Protein AF-A0A211YPD4-F1 (afdb_monomer_lite)

Organism: NCBI:txid1273541

Sequence (220 aa):
MPRYTKPGTENLEVMHNRVSGTGSVIPHCVAGIDDGYFERDWSRTLMALAIHCWHGGRLCPCRLLLDTVTVDGLDATDVAERLVRRALSEKLEIEALLTDTVVFAGFNILDPIELHRRLGLPVIVVYWYPPRRKAVEKALQLHFSDWKKRLGVIEEVWNRLKHVRCRRGSLLVAVYGADYAYAWSLVCSLQLFTRHPEPLFTAHRTASMLSRVLGPFKDN

Structure (mmCIF, N/CA/C/O backbone):
data_AF-A0A211YPD4-F1
#
_entry.id   AF-A0A211YPD4-F1
#
loop_
_atom_site.group_PDB
_atom_site.id
_atom_site.type_symbol
_atom_site.label_atom_id
_atom_site.label_alt_id
_atom_site.label_comp_id
_atom_site.label_asym_id
_atom_site.label_entity_id
_atom_site.label_seq_id
_atom_site.pdbx_PDB_ins_code
_atom_site.Cartn_x
_atom_site.Cartn_y
_atom_site.Cartn_z
_atom_site.occupancy
_atom_site.B_iso_or_equiv
_atom_site.auth_seq_id
_atom_site.auth_comp_id
_atom_site.auth_asym_id
_atom_site.auth_atom_id
_atom_site.pdbx_PDB_model_num
ATOM 1 N N . MET A 1 1 ? 35.285 -11.104 5.797 1.00 35.53 1 MET A N 1
ATOM 2 C CA . MET A 1 1 ? 34.136 -10.358 5.234 1.00 35.53 1 MET A CA 1
ATOM 3 C C . MET A 1 1 ? 34.059 -10.646 3.739 1.00 35.53 1 MET A C 1
ATOM 5 O O . MET A 1 1 ? 35.044 -10.363 3.065 1.00 35.53 1 MET A O 1
ATOM 9 N N . PRO A 1 2 ? 32.975 -11.227 3.200 1.00 30.92 2 PRO A N 1
ATOM 10 C CA . PRO A 1 2 ? 32.863 -11.435 1.759 1.00 30.92 2 PRO A CA 1
ATOM 11 C C . PRO A 1 2 ? 32.593 -10.093 1.068 1.00 30.92 2 PRO A C 1
ATOM 13 O O . PRO A 1 2 ? 31.690 -9.356 1.471 1.00 30.92 2 PRO A O 1
ATOM 16 N N . ARG A 1 3 ? 33.392 -9.763 0.047 1.00 29.64 3 ARG A N 1
ATOM 17 C CA . ARG A 1 3 ? 33.185 -8.589 -0.812 1.00 29.64 3 ARG A CA 1
ATOM 18 C C . ARG A 1 3 ? 31.903 -8.794 -1.617 1.00 29.64 3 ARG A C 1
ATOM 20 O O . ARG A 1 3 ? 31.776 -9.784 -2.327 1.00 29.64 3 ARG A O 1
ATOM 27 N N . TYR A 1 4 ? 30.972 -7.851 -1.511 1.00 34.38 4 TYR A N 1
ATOM 28 C CA . TYR A 1 4 ? 29.822 -7.763 -2.406 1.00 34.38 4 TYR A CA 1
ATOM 29 C C . TYR A 1 4 ? 30.331 -7.464 -3.821 1.00 34.38 4 TYR A C 1
ATOM 31 O O . TYR A 1 4 ? 30.853 -6.379 -4.080 1.00 34.38 4 TYR A O 1
ATOM 39 N N . THR A 1 5 ? 30.215 -8.430 -4.726 1.00 36.22 5 THR A N 1
ATOM 40 C CA . THR A 1 5 ? 30.375 -8.210 -6.163 1.00 36.22 5 THR A CA 1
ATOM 41 C C . THR A 1 5 ? 29.121 -7.503 -6.673 1.00 36.22 5 THR A C 1
ATOM 43 O O . THR A 1 5 ? 27.999 -7.921 -6.387 1.00 36.22 5 THR A O 1
ATOM 46 N N . LYS A 1 6 ? 29.297 -6.379 -7.381 1.00 33.66 6 LYS A N 1
ATOM 47 C CA . LYS A 1 6 ? 28.190 -5.701 -8.069 1.00 33.66 6 LYS A CA 1
ATOM 48 C C . LYS A 1 6 ? 27.501 -6.729 -8.982 1.00 33.66 6 LYS A C 1
ATOM 50 O O . LYS A 1 6 ? 28.208 -7.345 -9.778 1.00 33.66 6 LYS A O 1
ATOM 55 N N . PRO A 1 7 ? 26.171 -6.907 -8.919 1.00 37.28 7 PRO A N 1
ATOM 56 C CA . PRO A 1 7 ? 25.451 -7.530 -10.019 1.00 37.28 7 PRO A CA 1
ATOM 57 C C . PRO A 1 7 ? 25.756 -6.718 -11.280 1.00 37.28 7 PRO A C 1
ATOM 59 O O . PRO A 1 7 ? 25.676 -5.486 -11.241 1.00 37.28 7 PRO A O 1
ATOM 62 N N . GLY A 1 8 ? 26.181 -7.393 -12.349 1.00 33.66 8 GLY A N 1
ATOM 63 C CA . GLY A 1 8 ? 26.435 -6.759 -13.637 1.00 33.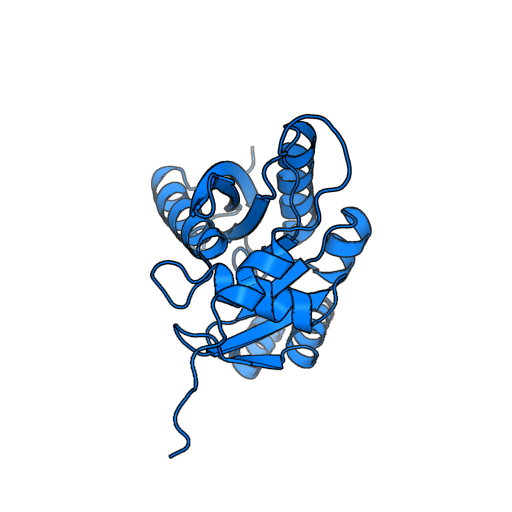66 8 GLY A CA 1
ATOM 64 C C . GLY A 1 8 ? 25.209 -5.965 -14.078 1.00 33.66 8 GLY A C 1
ATOM 65 O O . GLY A 1 8 ? 24.075 -6.420 -13.920 1.00 33.66 8 GLY A O 1
ATOM 66 N N . THR A 1 9 ? 25.4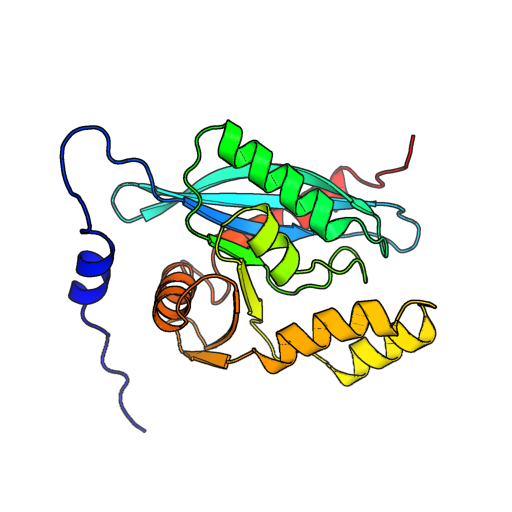39 -4.767 -14.609 1.00 39.22 9 THR A N 1
ATOM 67 C CA . THR A 1 9 ? 24.412 -3.913 -15.227 1.00 39.22 9 THR A CA 1
ATOM 68 C C . THR A 1 9 ? 23.629 -4.641 -16.324 1.00 39.22 9 THR A C 1
ATOM 70 O O . THR A 1 9 ? 22.473 -4.311 -16.565 1.00 39.22 9 THR A O 1
ATOM 73 N N . GLU A 1 10 ? 24.212 -5.698 -16.890 1.00 36.47 10 GLU A N 1
ATOM 74 C CA . GLU A 1 10 ? 23.609 -6.589 -17.883 1.00 36.47 10 GLU A CA 1
ATOM 75 C C . GLU A 1 10 ? 22.303 -7.252 -17.400 1.00 36.47 10 GLU A C 1
ATOM 77 O O . GLU A 1 10 ? 21.365 -7.388 -18.177 1.00 36.47 10 GLU A O 1
ATOM 82 N N . ASN A 1 11 ? 22.156 -7.586 -16.109 1.00 35.97 11 ASN A N 1
ATOM 83 C CA . ASN A 1 11 ? 20.931 -8.245 -15.620 1.00 35.97 11 ASN A CA 1
ATOM 84 C C . ASN A 1 11 ? 19.725 -7.298 -15.491 1.00 35.97 11 ASN A C 1
ATOM 86 O O . ASN A 1 11 ? 18.584 -7.759 -15.497 1.00 35.97 11 ASN A O 1
ATOM 90 N N . LEU A 1 12 ? 19.958 -5.985 -15.379 1.00 37.75 12 LEU A N 1
ATOM 91 C CA . LEU A 1 12 ? 18.880 -4.992 -15.385 1.00 37.75 12 LEU A CA 1
ATOM 92 C C . LEU A 1 12 ? 18.402 -4.728 -16.815 1.00 37.75 12 LEU A C 1
ATOM 94 O O . LEU A 1 12 ? 17.196 -4.682 -17.036 1.00 37.75 12 LEU A O 1
ATOM 98 N N . GLU A 1 13 ? 19.307 -4.638 -17.791 1.00 33.69 13 GLU A N 1
ATOM 99 C CA . GLU A 1 13 ? 18.942 -4.492 -19.210 1.00 33.69 13 GLU A CA 1
ATOM 100 C C . GLU A 1 13 ? 18.160 -5.702 -19.739 1.00 33.69 13 GLU A C 1
ATOM 102 O O . GLU A 1 13 ? 17.192 -5.537 -20.478 1.00 33.69 13 GLU A O 1
ATOM 107 N N . VAL A 1 14 ? 18.503 -6.918 -19.301 1.00 38.84 14 VAL A N 1
ATOM 108 C CA . VAL A 1 14 ? 17.807 -8.144 -19.729 1.00 38.84 14 VAL A CA 1
ATOM 109 C C . VAL A 1 14 ? 16.379 -8.239 -19.168 1.00 38.84 14 VAL A C 1
ATOM 111 O O . VAL A 1 14 ? 15.505 -8.785 -19.840 1.00 38.84 14 VAL A O 1
ATOM 114 N N . MET A 1 15 ? 16.084 -7.661 -17.994 1.00 41.25 15 MET A N 1
ATOM 115 C CA . MET A 1 15 ? 14.697 -7.576 -17.500 1.00 41.25 15 MET A CA 1
ATOM 116 C C . MET A 1 15 ? 13.854 -6.534 -18.253 1.00 41.25 15 MET A C 1
ATOM 118 O O . MET A 1 15 ? 12.646 -6.717 -18.366 1.00 41.25 15 MET A O 1
ATOM 122 N N . HIS A 1 16 ? 14.479 -5.491 -18.811 1.00 41.97 16 HIS A N 1
ATOM 123 C CA . HIS A 1 16 ? 13.801 -4.439 -19.583 1.00 41.97 16 HIS A CA 1
ATOM 124 C C . HIS A 1 16 ? 13.618 -4.787 -21.076 1.00 41.97 16 HIS A C 1
ATOM 126 O O . HIS A 1 16 ? 12.893 -4.090 -21.778 1.00 41.97 16 HIS A O 1
ATOM 132 N N . ASN A 1 17 ? 14.230 -5.875 -21.563 1.00 33.22 17 ASN A N 1
ATOM 133 C CA . ASN A 1 17 ? 14.225 -6.275 -22.977 1.00 33.22 17 ASN A CA 1
ATOM 134 C C . ASN A 1 17 ? 13.287 -7.455 -23.297 1.00 33.22 17 ASN A C 1
ATOM 136 O O . ASN A 1 17 ? 13.615 -8.321 -24.109 1.00 33.22 17 ASN A O 1
ATOM 140 N N . ARG A 1 18 ? 12.076 -7.488 -22.729 1.00 38.59 18 ARG A N 1
ATOM 141 C CA . ARG A 1 18 ? 10.971 -8.251 -23.341 1.00 38.59 18 ARG A CA 1
ATOM 142 C C . ARG A 1 18 ? 10.148 -7.323 -24.226 1.00 38.59 18 ARG A C 1
ATOM 144 O O . ARG A 1 18 ? 9.077 -6.880 -23.838 1.00 38.59 18 ARG A O 1
ATOM 151 N N . VAL A 1 19 ? 10.658 -7.038 -25.423 1.00 41.66 19 VAL A N 1
ATOM 152 C CA . VAL A 1 19 ? 9.903 -6.342 -26.473 1.00 41.66 19 VAL A CA 1
ATOM 153 C C . VAL A 1 19 ? 9.702 -7.303 -27.636 1.00 41.66 19 VAL A C 1
ATOM 155 O O . VAL A 1 19 ? 10.634 -7.606 -28.377 1.00 41.66 19 VAL A O 1
ATOM 158 N N . SER A 1 20 ? 8.471 -7.777 -27.805 1.00 36.31 20 SER A N 1
ATOM 159 C CA . SER A 1 20 ? 8.002 -8.359 -29.060 1.00 36.31 20 SER A CA 1
ATOM 160 C C . SER A 1 20 ? 7.066 -7.367 -29.746 1.00 36.31 20 SER A C 1
ATOM 162 O O . SER A 1 20 ? 5.999 -7.086 -29.215 1.00 36.31 20 SER A O 1
ATOM 164 N N . GLY A 1 21 ? 7.465 -6.897 -30.932 1.00 32.62 21 GLY A N 1
ATOM 165 C CA . GLY A 1 21 ? 6.562 -6.482 -32.012 1.00 32.62 21 GLY A CA 1
ATOM 166 C C . GLY A 1 21 ? 5.808 -5.154 -31.863 1.00 32.62 21 GLY A C 1
ATOM 167 O O . GLY A 1 21 ? 4.801 -5.079 -31.181 1.00 32.62 21 GLY A O 1
ATOM 168 N N . THR A 1 22 ? 6.247 -4.158 -32.641 1.00 38.62 22 THR A N 1
ATOM 169 C CA . THR A 1 22 ? 5.448 -3.055 -33.223 1.00 38.62 22 THR A CA 1
ATOM 170 C C . THR A 1 22 ? 4.537 -2.222 -32.302 1.00 38.62 22 THR A C 1
ATOM 172 O O . THR A 1 22 ? 3.413 -2.612 -32.010 1.00 38.62 22 THR A O 1
ATOM 175 N N . GLY A 1 23 ? 4.951 -0.973 -32.046 1.00 33.66 23 GLY A N 1
ATOM 176 C CA . GLY A 1 23 ? 4.054 0.143 -31.710 1.00 33.66 23 GLY A CA 1
ATOM 177 C C . GLY A 1 23 ? 4.043 0.545 -30.233 1.00 33.66 23 GLY A C 1
ATOM 178 O O . GLY A 1 23 ? 3.513 -0.179 -29.411 1.00 33.66 23 GLY A O 1
ATOM 179 N N . SER A 1 24 ? 4.570 1.745 -29.942 1.00 31.80 24 SER A N 1
ATOM 180 C CA . SER A 1 24 ? 4.561 2.440 -28.639 1.00 31.80 24 SER A CA 1
ATOM 181 C C . SER A 1 24 ? 5.159 1.650 -27.465 1.00 31.80 24 SER A C 1
ATOM 183 O O . SER A 1 24 ? 4.566 0.700 -26.974 1.00 31.80 24 SER A O 1
ATOM 185 N N . VAL A 1 25 ? 6.310 2.087 -26.939 1.00 42.81 25 VAL A N 1
ATOM 186 C CA . VAL A 1 25 ? 6.804 1.592 -25.642 1.00 42.81 25 VAL A CA 1
ATOM 187 C C . VAL A 1 25 ? 5.822 2.079 -24.579 1.00 42.81 25 VAL A C 1
ATOM 189 O O . VAL A 1 25 ? 5.860 3.248 -24.192 1.00 42.81 25 VAL A O 1
ATOM 192 N N . ILE A 1 26 ? 4.885 1.224 -24.172 1.00 42.19 26 ILE A N 1
ATOM 193 C CA . ILE A 1 26 ? 3.979 1.539 -23.072 1.00 42.19 26 ILE A CA 1
ATOM 194 C C . ILE A 1 26 ? 4.844 1.597 -21.809 1.00 42.19 26 ILE A C 1
ATOM 196 O O . ILE A 1 26 ? 5.623 0.675 -21.558 1.00 42.19 26 ILE A O 1
ATOM 200 N N . PRO A 1 27 ? 4.818 2.703 -21.052 1.00 53.56 27 PRO A N 1
ATOM 201 C CA . PRO A 1 27 ? 5.625 2.793 -19.854 1.00 53.56 27 PRO A CA 1
ATOM 202 C C . PRO A 1 27 ? 5.134 1.769 -18.827 1.00 53.56 27 PRO A C 1
ATOM 204 O O . PRO A 1 27 ? 4.012 1.865 -18.336 1.00 53.56 27 PRO A O 1
ATOM 207 N N . HIS A 1 28 ? 6.000 0.818 -18.475 1.00 82.38 28 HIS A N 1
ATOM 208 C CA . HIS A 1 28 ? 5.809 -0.040 -17.312 1.00 82.38 28 HIS A CA 1
ATOM 209 C C . HIS A 1 28 ? 5.817 0.846 -16.063 1.00 82.38 28 HIS A C 1
ATOM 211 O O . HIS A 1 28 ? 6.785 1.576 -15.810 1.00 82.38 28 HIS A O 1
ATOM 217 N N . CYS A 1 29 ? 4.722 0.833 -15.315 1.00 96.12 29 CYS A N 1
ATOM 218 C CA . CYS A 1 29 ? 4.568 1.625 -14.109 1.00 96.12 29 CYS A CA 1
ATOM 219 C C . CYS A 1 29 ? 4.501 0.724 -12.882 1.00 96.12 29 CYS A C 1
ATOM 221 O O . CYS A 1 29 ? 4.046 -0.412 -12.933 1.00 96.12 29 CYS A O 1
ATOM 223 N N . VAL A 1 30 ? 4.899 1.266 -11.744 1.00 98.06 30 VAL A N 1
ATOM 224 C CA . VAL A 1 30 ? 4.771 0.634 -10.438 1.00 98.06 30 VAL A CA 1
ATOM 225 C C . VAL A 1 30 ? 4.063 1.597 -9.500 1.00 98.06 30 VAL A C 1
ATOM 227 O O . VAL A 1 30 ? 4.289 2.811 -9.543 1.00 98.06 30 VAL A O 1
ATOM 230 N N . ALA A 1 31 ? 3.192 1.064 -8.653 1.00 98.56 31 ALA A N 1
ATOM 231 C CA . ALA A 1 31 ? 2.426 1.862 -7.714 1.00 98.56 31 ALA A CA 1
ATOM 232 C C . ALA A 1 31 ? 2.873 1.587 -6.277 1.00 98.56 31 ALA A C 1
ATOM 234 O O . ALA A 1 31 ? 3.142 0.447 -5.917 1.00 98.56 31 ALA A O 1
ATOM 235 N N . GLY A 1 32 ? 2.944 2.628 -5.454 1.00 98.69 32 GLY A N 1
ATOM 236 C CA . GLY A 1 32 ? 3.054 2.530 -4.003 1.00 98.69 32 GLY A CA 1
ATOM 237 C C . GLY A 1 32 ? 1.810 3.124 -3.363 1.00 98.69 32 GLY A C 1
ATOM 238 O O . GLY A 1 32 ? 1.324 4.153 -3.837 1.00 98.69 32 GLY A O 1
ATOM 239 N N . ILE A 1 33 ? 1.296 2.486 -2.317 1.00 98.81 33 ILE A N 1
ATOM 240 C CA . ILE A 1 33 ? 0.144 2.974 -1.561 1.00 98.81 33 ILE A CA 1
ATOM 241 C C . ILE A 1 33 ? 0.467 3.081 -0.075 1.00 98.81 33 ILE A C 1
ATOM 243 O O . ILE A 1 33 ? 1.100 2.186 0.486 1.00 98.81 33 ILE A O 1
ATOM 247 N N . ASP A 1 34 ? 0.041 4.185 0.530 1.00 98.38 34 ASP A N 1
ATOM 248 C CA . ASP A 1 34 ? 0.209 4.466 1.956 1.00 98.38 34 ASP A CA 1
ATOM 249 C C . ASP A 1 34 ? -0.886 5.432 2.445 1.00 98.38 34 ASP A C 1
ATOM 251 O O . ASP A 1 34 ? -1.529 6.107 1.629 1.00 98.38 34 ASP A O 1
ATOM 255 N N . ASP A 1 35 ? -1.109 5.509 3.753 1.00 98.00 35 ASP A N 1
ATOM 256 C CA . ASP A 1 35 ? -2.013 6.473 4.377 1.00 98.00 35 ASP A CA 1
ATOM 257 C C . ASP A 1 35 ? -1.301 7.666 5.025 1.00 98.00 35 ASP A C 1
ATOM 259 O O . ASP A 1 35 ? -0.079 7.752 5.165 1.00 98.00 35 ASP A O 1
ATOM 263 N N . GLY A 1 36 ? -2.104 8.680 5.325 1.00 96.75 36 GLY A N 1
ATOM 264 C CA . GLY A 1 36 ? -1.670 9.950 5.864 1.00 96.75 36 GLY A CA 1
ATOM 265 C C . GLY A 1 36 ? -1.864 10.039 7.366 1.00 96.75 36 GLY A C 1
ATOM 266 O O . GLY A 1 36 ? -2.650 9.324 7.982 1.00 96.75 36 GLY A O 1
ATOM 267 N N . TYR A 1 37 ? -1.199 11.028 7.950 1.00 96.12 37 TYR A N 1
ATOM 268 C CA . TYR A 1 37 ? -1.369 11.413 9.343 1.00 96.12 37 TYR A CA 1
ATOM 269 C C . TYR A 1 37 ? -2.836 11.682 9.706 1.00 96.12 37 TYR A C 1
ATOM 271 O O . TYR A 1 37 ? -3.549 12.318 8.930 1.00 96.12 37 TYR A O 1
ATOM 279 N N . PHE A 1 38 ? -3.230 11.287 10.913 1.00 95.19 38 PHE A N 1
ATOM 280 C CA . PHE A 1 38 ? -4.518 11.600 11.521 1.00 95.19 38 PHE A CA 1
ATOM 281 C C . PHE A 1 38 ? -4.374 11.826 13.030 1.00 95.19 38 PHE A C 1
ATOM 283 O O . PHE A 1 38 ? -3.391 11.397 13.645 1.00 95.19 38 PHE A O 1
ATOM 290 N N . GLU A 1 39 ? -5.361 12.497 13.622 1.00 92.62 39 GLU A N 1
ATOM 291 C CA . GLU A 1 39 ? -5.496 12.657 15.073 1.00 92.62 39 GLU A CA 1
ATOM 292 C C . GLU A 1 39 ? -6.595 11.744 15.627 1.00 92.62 39 GLU A C 1
ATOM 294 O O . GLU A 1 39 ? -7.382 11.163 14.884 1.00 92.62 39 GLU A O 1
ATOM 299 N N . ARG A 1 40 ? -6.632 11.577 16.954 1.00 85.19 40 ARG A N 1
ATOM 300 C CA . ARG A 1 40 ? -7.478 10.577 17.630 1.00 85.19 40 ARG A CA 1
ATOM 301 C C . ARG A 1 40 ? -8.981 10.759 17.376 1.00 85.19 40 ARG A C 1
ATOM 303 O O . ARG A 1 40 ? -9.729 9.798 17.499 1.00 85.19 40 ARG A O 1
ATOM 310 N N . ASP A 1 41 ? -9.421 11.977 17.094 1.00 88.56 41 ASP A N 1
ATOM 311 C CA . ASP A 1 41 ? -10.818 12.347 16.858 1.00 88.56 41 ASP A CA 1
ATOM 312 C C . ASP A 1 41 ? -11.201 12.379 15.368 1.00 88.56 41 ASP A C 1
ATOM 314 O O . ASP A 1 41 ? -12.348 12.680 15.035 1.00 88.56 41 ASP A O 1
ATOM 318 N N . TRP A 1 42 ? -10.273 12.061 14.460 1.00 92.88 42 TRP A N 1
ATOM 319 C CA . TRP A 1 42 ? -10.560 12.010 13.029 1.00 92.88 42 TRP A CA 1
ATOM 320 C C . TRP A 1 42 ? -11.264 10.701 12.683 1.00 92.88 42 TRP A C 1
ATOM 322 O O . TRP A 1 42 ? -10.780 9.627 13.032 1.00 92.88 42 TRP A O 1
ATOM 332 N N . SER A 1 43 ? -12.376 10.773 11.942 1.00 94.50 43 SER A N 1
ATOM 333 C CA . SER A 1 43 ? -13.038 9.563 11.436 1.00 94.50 43 SER A CA 1
ATOM 334 C C . SER A 1 43 ? -12.362 9.014 10.180 1.00 94.50 43 SER A C 1
ATOM 336 O O . SER A 1 43 ? -12.464 7.820 9.894 1.00 94.50 43 SER A O 1
ATOM 338 N N . ARG A 1 44 ? -11.639 9.856 9.428 1.00 96.19 44 ARG A N 1
ATOM 339 C CA . ARG A 1 44 ? -10.952 9.472 8.188 1.00 96.19 44 ARG A CA 1
ATOM 340 C C . ARG A 1 44 ? -9.608 10.176 8.021 1.00 96.19 44 ARG A C 1
ATOM 342 O O . ARG A 1 44 ? -9.388 11.270 8.539 1.00 96.19 44 ARG A O 1
ATOM 349 N N . THR A 1 45 ? -8.739 9.565 7.223 1.00 97.25 45 THR A N 1
ATOM 350 C CA . THR A 1 45 ? -7.483 10.151 6.728 1.00 97.25 45 THR A CA 1
ATOM 351 C C . THR A 1 45 ? -7.362 9.972 5.215 1.00 97.25 45 THR A C 1
ATOM 353 O O . THR A 1 45 ? -8.209 9.330 4.592 1.00 97.25 45 THR A O 1
ATOM 356 N N . LEU A 1 46 ? -6.319 10.540 4.609 1.00 97.62 46 LEU A N 1
ATOM 357 C CA . LEU A 1 46 ? -6.010 10.307 3.199 1.00 97.62 46 LEU A CA 1
ATOM 358 C C . LEU A 1 46 ? -5.283 8.982 3.010 1.00 97.62 46 LEU A C 1
ATOM 360 O O . LEU A 1 46 ? -4.345 8.683 3.736 1.00 97.62 46 LEU A O 1
ATOM 364 N N . MET A 1 47 ? -5.653 8.260 1.962 1.00 98.44 47 MET A N 1
ATOM 365 C CA . MET A 1 47 ? -4.856 7.205 1.352 1.00 98.44 47 MET A CA 1
ATOM 366 C C . MET A 1 47 ? -4.347 7.712 0.003 1.00 98.44 47 MET A C 1
ATOM 368 O O . MET A 1 47 ? -5.118 8.264 -0.788 1.00 98.44 47 MET A O 1
ATOM 372 N N . ALA A 1 48 ? -3.054 7.543 -0.263 1.00 98.75 48 ALA A N 1
ATOM 373 C CA . ALA A 1 48 ? -2.416 7.988 -1.493 1.00 98.75 48 ALA A CA 1
ATOM 374 C C . ALA A 1 48 ? -1.851 6.815 -2.285 1.00 98.75 48 ALA A C 1
ATOM 376 O O . ALA A 1 48 ? -1.050 6.044 -1.769 1.00 98.75 48 ALA A O 1
ATOM 377 N N . LEU A 1 49 ? -2.205 6.743 -3.567 1.00 98.81 49 LEU A N 1
ATOM 378 C CA . LEU A 1 49 ? -1.580 5.872 -4.555 1.00 98.81 49 LEU A CA 1
ATOM 379 C C . LEU A 1 49 ? -0.623 6.707 -5.413 1.00 98.81 49 LEU A C 1
ATOM 381 O O . LEU A 1 49 ? -1.060 7.512 -6.240 1.00 98.81 49 LEU A O 1
ATOM 385 N N . ALA A 1 50 ? 0.679 6.517 -5.226 1.00 98.75 50 ALA A N 1
ATOM 386 C CA . ALA A 1 50 ? 1.719 7.155 -6.021 1.00 98.75 50 ALA A CA 1
ATOM 387 C C . ALA A 1 50 ? 2.236 6.192 -7.093 1.00 98.75 50 ALA A C 1
ATOM 389 O O . ALA A 1 50 ? 2.760 5.121 -6.793 1.00 98.75 50 ALA A O 1
ATOM 390 N N . ILE A 1 51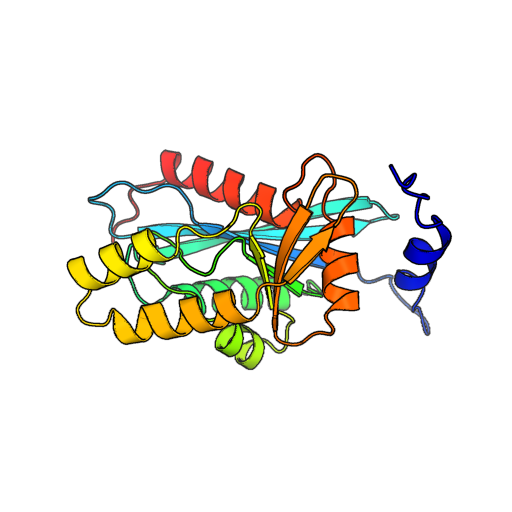 ? 2.130 6.593 -8.355 1.00 98.56 51 ILE A N 1
ATOM 391 C CA . ILE A 1 51 ? 2.492 5.783 -9.516 1.00 98.56 51 ILE A CA 1
ATOM 392 C C . ILE A 1 51 ? 3.721 6.388 -10.165 1.00 98.56 51 ILE A C 1
ATOM 394 O O . ILE A 1 51 ? 3.741 7.569 -10.522 1.00 98.56 51 ILE A O 1
ATOM 398 N N . HIS A 1 52 ? 4.738 5.555 -10.331 1.00 98.06 52 HIS A N 1
ATOM 399 C CA . HIS A 1 52 ? 5.962 5.905 -11.026 1.00 98.06 52 HIS A CA 1
ATOM 400 C C . HIS A 1 52 ? 6.101 5.060 -12.276 1.00 98.06 52 HIS A C 1
ATOM 402 O O . HIS A 1 52 ? 5.793 3.875 -12.254 1.00 98.06 52 HIS A O 1
ATOM 408 N N . CYS A 1 53 ? 6.595 5.660 -13.348 1.00 96.06 53 CYS A N 1
ATOM 409 C CA . CYS A 1 53 ? 6.726 5.003 -14.636 1.00 96.06 53 CYS A CA 1
ATOM 410 C C . CYS A 1 53 ? 8.158 5.116 -15.146 1.00 96.06 53 CYS A C 1
ATOM 412 O O . CYS A 1 53 ? 8.836 6.125 -14.919 1.00 96.06 53 CYS A O 1
ATOM 414 N N . TRP A 1 54 ? 8.617 4.079 -15.838 1.00 92.75 54 TRP A N 1
ATOM 415 C CA . TRP A 1 54 ? 9.926 4.087 -16.473 1.00 92.75 54 TRP A CA 1
ATOM 416 C C . TRP A 1 54 ? 9.899 4.928 -17.754 1.00 92.75 54 TRP A C 1
ATOM 418 O O . TRP A 1 54 ? 9.132 4.667 -18.677 1.00 92.75 54 TRP A O 1
ATOM 428 N N . HIS A 1 55 ? 10.770 5.933 -17.826 1.00 89.62 55 HIS A N 1
ATOM 429 C CA . HIS A 1 55 ? 10.996 6.761 -19.006 1.00 89.62 55 HIS A CA 1
ATOM 430 C C . HIS A 1 55 ? 12.498 6.840 -19.293 1.00 89.62 55 HIS A C 1
ATOM 432 O O . HIS A 1 55 ? 13.264 7.393 -18.502 1.00 89.62 55 HIS A O 1
ATOM 438 N N . GLY A 1 56 ? 12.943 6.244 -20.404 1.00 85.88 56 GLY A N 1
ATOM 439 C CA . GLY A 1 56 ? 14.365 6.221 -20.777 1.00 85.88 56 GLY A CA 1
ATOM 440 C C . GLY A 1 56 ? 15.270 5.601 -19.702 1.00 85.88 56 GLY A C 1
ATOM 441 O O . GLY A 1 56 ? 16.329 6.146 -19.399 1.00 85.88 56 GLY A O 1
ATOM 442 N N . GLY A 1 57 ? 14.817 4.518 -19.056 1.00 84.94 57 GLY A N 1
ATOM 443 C CA . GLY A 1 57 ? 15.550 3.838 -17.978 1.00 84.94 57 GLY A CA 1
ATOM 444 C C . GLY A 1 57 ? 15.566 4.582 -16.637 1.00 84.94 57 GLY A C 1
ATOM 445 O O . GLY A 1 57 ? 16.260 4.168 -15.711 1.00 84.94 57 GLY A O 1
ATOM 446 N N . ARG A 1 58 ? 14.813 5.680 -16.507 1.00 90.31 58 ARG A N 1
ATOM 447 C CA . ARG A 1 58 ? 14.636 6.411 -15.248 1.00 90.31 58 ARG A CA 1
ATOM 448 C C . ARG A 1 58 ? 13.225 6.215 -14.731 1.00 90.31 58 ARG A C 1
ATOM 450 O O . ARG A 1 58 ? 12.270 6.334 -15.489 1.00 90.31 58 ARG A O 1
ATOM 457 N N . LEU A 1 59 ? 13.101 5.952 -13.439 1.00 94.44 59 LEU A N 1
ATOM 458 C CA . LEU A 1 59 ? 11.812 5.883 -12.773 1.00 94.44 59 LEU A CA 1
ATOM 459 C C . LEU A 1 59 ? 11.379 7.302 -12.377 1.00 94.44 59 LEU A C 1
ATOM 461 O O . LEU A 1 59 ? 12.052 7.951 -11.576 1.00 94.44 59 LEU A O 1
ATOM 465 N N . CYS A 1 60 ? 10.272 7.778 -12.942 1.00 95.25 60 CYS A N 1
ATOM 466 C CA . CYS A 1 60 ? 9.760 9.132 -12.730 1.00 95.25 60 CYS A CA 1
ATOM 467 C C . CYS A 1 60 ? 8.358 9.091 -12.105 1.00 95.25 60 CYS A C 1
ATOM 469 O O . CYS A 1 60 ? 7.564 8.229 -12.493 1.00 95.25 60 CYS A O 1
ATOM 471 N N . PRO A 1 61 ? 8.004 10.022 -11.198 1.00 95.88 61 PRO A N 1
ATOM 472 C CA . PRO A 1 61 ? 6.621 10.184 -10.761 1.00 95.88 61 PRO A CA 1
ATOM 473 C C . PRO A 1 61 ? 5.732 10.478 -11.973 1.00 95.88 61 PRO A C 1
ATOM 475 O O . PRO A 1 61 ? 6.031 11.372 -12.763 1.00 95.88 61 PRO A O 1
ATOM 478 N N . CYS A 1 62 ? 4.653 9.720 -12.132 1.00 94.62 62 CYS A N 1
ATOM 479 C CA . CYS A 1 62 ? 3.725 9.860 -13.252 1.00 94.62 62 CYS A CA 1
ATOM 480 C C . CYS A 1 62 ? 2.355 10.332 -12.778 1.00 94.62 62 CYS A C 1
ATOM 482 O O . CYS A 1 62 ? 1.771 11.253 -13.356 1.00 94.62 62 CYS A O 1
ATOM 484 N N . ARG A 1 63 ? 1.842 9.721 -11.706 1.00 97.25 63 ARG A N 1
ATOM 485 C CA . ARG A 1 63 ? 0.502 10.019 -11.218 1.00 97.25 63 ARG A CA 1
ATOM 486 C C . ARG A 1 63 ? 0.385 9.874 -9.713 1.00 97.25 63 ARG A C 1
ATOM 488 O O . ARG A 1 63 ? 1.070 9.064 -9.100 1.00 97.25 63 ARG A O 1
ATOM 495 N N . LEU A 1 64 ? -0.510 10.662 -9.137 1.00 98.31 64 LEU A N 1
ATOM 496 C CA . LEU A 1 64 ? -0.896 10.592 -7.739 1.00 98.31 64 LEU A CA 1
ATOM 497 C C . LEU A 1 64 ? -2.419 10.597 -7.676 1.00 98.31 64 LEU A C 1
ATOM 499 O O . LEU A 1 64 ? -3.053 11.517 -8.195 1.00 98.31 64 LEU A O 1
ATOM 503 N N . LEU A 1 65 ? -2.991 9.579 -7.045 1.00 98.50 65 LEU A N 1
ATOM 504 C CA . LEU A 1 65 ? -4.420 9.489 -6.776 1.00 98.50 65 LEU A CA 1
ATOM 505 C C . LEU A 1 65 ? -4.635 9.454 -5.265 1.00 98.50 65 LEU A C 1
ATOM 507 O O . LEU A 1 65 ? -3.863 8.828 -4.543 1.00 98.50 65 LEU A O 1
ATOM 511 N N . LEU A 1 66 ? -5.671 10.144 -4.801 1.00 98.25 66 LEU A N 1
ATOM 512 C CA . LEU A 1 66 ? -6.013 10.271 -3.388 1.00 98.25 66 LEU A CA 1
ATOM 513 C C . LEU A 1 66 ? -7.472 9.865 -3.191 1.00 98.25 66 LEU A C 1
ATOM 515 O O . LEU A 1 66 ? -8.318 10.177 -4.032 1.00 98.25 66 LEU A O 1
ATOM 519 N N . ASP A 1 67 ? -7.749 9.196 -2.082 1.00 97.88 67 ASP A N 1
ATOM 520 C CA . ASP A 1 67 ? -9.095 8.948 -1.565 1.00 97.88 67 ASP A CA 1
ATOM 521 C C . ASP A 1 67 ? -9.031 8.995 -0.029 1.00 97.88 67 ASP A C 1
ATOM 523 O O . ASP A 1 67 ? -7.951 9.097 0.558 1.00 97.88 67 ASP A O 1
ATOM 527 N N . THR A 1 68 ? -10.179 8.962 0.633 1.00 97.50 68 THR A N 1
ATOM 528 C CA . THR A 1 68 ? -10.266 8.928 2.094 1.00 97.50 68 THR A CA 1
ATOM 529 C C . THR A 1 68 ? -10.546 7.514 2.586 1.00 97.50 68 THR A C 1
ATOM 531 O O . THR A 1 68 ? -11.426 6.828 2.067 1.00 97.50 68 THR A O 1
ATOM 534 N N . VAL A 1 69 ? -9.831 7.105 3.630 1.00 97.81 69 VAL A N 1
ATOM 535 C CA . VAL A 1 69 ? -9.975 5.807 4.302 1.00 97.81 69 VAL A CA 1
ATOM 536 C C . VAL A 1 69 ? -10.407 6.029 5.748 1.00 97.81 69 VAL A C 1
ATOM 538 O O . VAL A 1 69 ? -9.975 6.996 6.383 1.00 97.81 69 VAL A O 1
ATOM 541 N N . THR A 1 70 ? -11.280 5.168 6.268 1.00 97.69 70 THR A N 1
ATOM 542 C CA . THR A 1 70 ? -11.777 5.284 7.643 1.00 97.69 70 THR A CA 1
ATOM 543 C C . THR A 1 70 ? -10.690 4.907 8.648 1.00 97.69 70 THR A C 1
ATOM 545 O O . THR A 1 70 ? -10.074 3.843 8.542 1.00 97.69 70 THR A O 1
ATOM 548 N N . VAL A 1 71 ? -10.466 5.763 9.646 1.00 96.88 71 VAL A N 1
ATOM 549 C CA . VAL A 1 71 ? -9.558 5.471 10.763 1.00 96.88 71 VAL A CA 1
ATOM 550 C C . VAL A 1 71 ? -10.115 4.287 1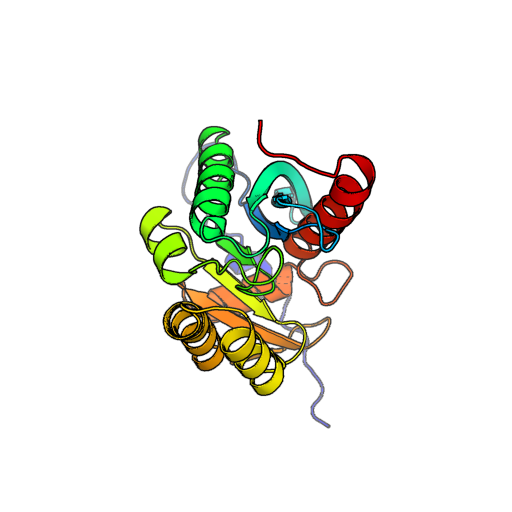1.546 1.00 96.88 71 VAL A C 1
ATOM 552 O O . VAL A 1 71 ? -11.295 4.271 11.890 1.00 96.88 71 VAL A O 1
ATOM 555 N N . ASP A 1 72 ? -9.286 3.266 11.774 1.00 96.44 72 ASP A N 1
ATOM 556 C CA . ASP A 1 72 ? -9.650 2.021 12.464 1.00 96.44 72 ASP A CA 1
ATOM 557 C C . ASP A 1 72 ? -10.822 1.236 11.816 1.00 96.44 72 ASP A C 1
ATOM 559 O O . ASP A 1 72 ? -11.357 0.276 12.385 1.00 96.44 72 ASP A O 1
ATOM 563 N N . GLY A 1 73 ? -11.184 1.604 10.582 1.00 96.62 73 GLY A N 1
ATOM 564 C CA . GLY A 1 73 ? -12.278 1.030 9.803 1.00 96.62 73 GLY A CA 1
ATOM 565 C C . GLY A 1 73 ? -11.989 -0.361 9.235 1.00 96.62 73 GLY A C 1
ATOM 566 O O . GLY A 1 73 ? -11.141 -1.100 9.739 1.00 96.62 73 GLY A O 1
ATOM 567 N N . LEU A 1 74 ? -12.733 -0.723 8.187 1.00 97.19 74 LEU A N 1
ATOM 568 C CA . LEU A 1 74 ? -12.629 -2.006 7.472 1.00 97.19 74 LEU A CA 1
ATOM 569 C C . LEU A 1 74 ? -12.582 -1.838 5.941 1.00 97.19 74 LEU A C 1
ATOM 571 O O . LEU A 1 74 ? -12.696 -2.819 5.210 1.00 97.19 74 LEU A O 1
ATOM 575 N N . ASP A 1 75 ? -12.449 -0.604 5.452 1.00 98.25 75 ASP A N 1
ATOM 576 C CA . ASP A 1 75 ? -12.542 -0.247 4.034 1.00 98.25 75 ASP A CA 1
ATOM 577 C C . ASP A 1 75 ? -11.179 -0.065 3.339 1.00 98.25 75 ASP A C 1
ATOM 579 O O . ASP A 1 75 ? -11.157 0.252 2.151 1.00 98.25 75 ASP A O 1
ATOM 583 N N . ALA A 1 76 ? -10.038 -0.287 4.011 1.00 98.50 76 ALA A N 1
ATOM 584 C CA . ALA A 1 76 ? -8.709 -0.057 3.423 1.00 98.50 76 ALA A CA 1
ATOM 585 C C . ALA A 1 76 ? -8.491 -0.832 2.112 1.00 98.50 76 ALA A C 1
ATOM 587 O O . ALA A 1 76 ? -7.989 -0.272 1.136 1.00 98.50 76 ALA A O 1
ATOM 588 N N . THR A 1 77 ? -8.915 -2.100 2.059 1.00 98.62 77 THR A N 1
ATOM 589 C CA . THR A 1 77 ? -8.823 -2.926 0.840 1.00 98.62 77 THR A CA 1
ATOM 590 C C . THR A 1 77 ? -9.688 -2.360 -0.290 1.00 98.62 77 THR A C 1
ATOM 592 O O . THR A 1 77 ? -9.233 -2.277 -1.430 1.00 98.62 77 THR A O 1
ATOM 595 N N . ASP A 1 78 ? -10.911 -1.923 0.021 1.00 98.75 78 ASP A N 1
ATOM 596 C CA . ASP A 1 78 ? -11.846 -1.378 -0.968 1.00 98.75 78 ASP A CA 1
ATOM 597 C C . ASP A 1 78 ? -11.367 -0.020 -1.504 1.00 98.75 78 ASP A C 1
ATOM 599 O O . ASP A 1 78 ? -11.474 0.256 -2.699 1.00 98.75 78 ASP A O 1
ATOM 603 N N . VAL A 1 79 ? -10.817 0.835 -0.636 1.00 98.75 79 VAL A N 1
ATOM 604 C CA . VAL A 1 79 ? -10.239 2.134 -1.017 1.00 98.75 79 VAL A CA 1
ATOM 605 C C . VAL A 1 79 ? -9.024 1.929 -1.923 1.00 98.75 79 VAL A C 1
ATOM 607 O O . VAL A 1 79 ? -8.945 2.539 -2.993 1.00 98.75 79 VAL A O 1
ATOM 610 N N . ALA A 1 80 ? -8.111 1.028 -1.547 1.00 98.81 80 ALA A N 1
ATOM 611 C CA . ALA A 1 80 ? -6.946 0.688 -2.357 1.00 98.81 80 ALA A CA 1
ATOM 612 C C . ALA A 1 80 ? -7.354 0.161 -3.740 1.00 98.81 80 ALA A C 1
ATOM 614 O O . ALA A 1 80 ? -6.831 0.610 -4.762 1.00 98.81 80 ALA A O 1
ATOM 615 N N . GLU A 1 81 ? -8.337 -0.740 -3.788 1.00 98.75 81 GLU A N 1
ATOM 616 C CA . GLU A 1 81 ? -8.892 -1.254 -5.037 1.00 98.75 81 GLU A CA 1
ATOM 617 C C . GLU A 1 81 ? -9.449 -0.127 -5.918 1.00 98.75 81 GLU A C 1
ATOM 619 O O . GLU A 1 81 ? -9.117 -0.066 -7.103 1.00 98.75 81 GLU A O 1
ATOM 624 N N . ARG A 1 82 ? -10.260 0.788 -5.365 1.00 98.69 82 ARG A N 1
ATOM 625 C CA . ARG A 1 82 ? -10.818 1.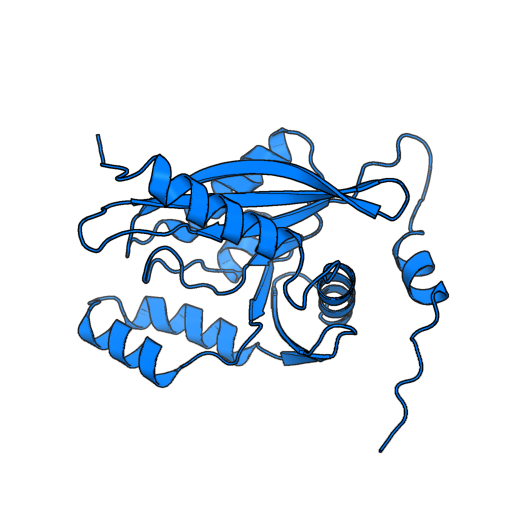923 -6.123 1.00 98.69 82 ARG A CA 1
ATOM 626 C C . ARG A 1 82 ? -9.727 2.805 -6.720 1.00 98.69 82 ARG A C 1
ATOM 628 O O . ARG A 1 82 ? -9.809 3.154 -7.900 1.00 98.69 82 ARG A O 1
ATOM 635 N N . LEU A 1 83 ? -8.707 3.143 -5.930 1.00 98.75 83 LEU A N 1
ATOM 636 C CA . LEU A 1 83 ? -7.575 3.949 -6.386 1.00 98.75 83 LEU A CA 1
ATOM 637 C C . LEU A 1 83 ? -6.837 3.271 -7.543 1.00 98.75 83 LEU A C 1
ATOM 639 O O . LEU A 1 83 ? -6.580 3.908 -8.567 1.00 98.75 83 LEU A O 1
ATOM 643 N N . VAL A 1 84 ? -6.550 1.973 -7.422 1.00 98.50 84 VAL A N 1
ATOM 644 C CA . VAL A 1 84 ? -5.861 1.228 -8.480 1.00 98.50 84 VAL A CA 1
ATOM 645 C C . VAL A 1 84 ? -6.738 1.091 -9.723 1.00 98.50 84 VAL A C 1
ATOM 647 O O . VAL A 1 84 ? -6.266 1.348 -10.827 1.00 98.50 84 VAL A O 1
ATOM 650 N N . ARG A 1 85 ? -8.033 0.778 -9.587 1.00 98.31 85 ARG A N 1
ATOM 651 C CA . ARG A 1 85 ? -8.957 0.705 -10.734 1.00 98.31 85 ARG A CA 1
ATOM 652 C C . ARG A 1 85 ? -9.068 2.032 -11.482 1.00 98.31 85 ARG A C 1
ATOM 654 O O . ARG A 1 85 ? -9.133 2.022 -12.709 1.00 98.31 85 ARG A O 1
ATOM 661 N N . ARG A 1 86 ? -9.045 3.162 -10.769 1.00 97.94 86 ARG A N 1
ATOM 662 C CA . ARG A 1 86 ? -8.998 4.494 -11.387 1.00 97.94 86 ARG A CA 1
ATOM 663 C C . ARG A 1 86 ? -7.703 4.712 -12.172 1.00 97.94 86 ARG A C 1
ATOM 665 O O . ARG A 1 86 ? -7.744 5.251 -13.269 1.00 97.94 86 ARG A O 1
ATOM 672 N N . ALA A 1 87 ? -6.561 4.270 -11.655 1.00 96.44 87 ALA A N 1
ATOM 673 C CA . ALA A 1 87 ? -5.310 4.340 -12.405 1.00 96.44 87 ALA A CA 1
ATOM 674 C C . ALA A 1 87 ? -5.345 3.485 -13.684 1.00 96.44 87 ALA A C 1
ATOM 676 O O . ALA A 1 87 ? -4.932 3.943 -14.749 1.00 96.44 87 ALA A O 1
ATOM 677 N N . LEU A 1 88 ? -5.889 2.268 -13.595 1.00 94.56 88 LEU A N 1
ATOM 678 C CA . LEU A 1 88 ? -6.044 1.373 -14.744 1.00 94.56 88 LEU A CA 1
ATOM 679 C C . LEU A 1 88 ? -6.997 1.957 -15.802 1.00 94.56 88 LEU A C 1
ATOM 681 O O . LEU A 1 88 ? -6.738 1.826 -16.998 1.00 94.56 88 LEU A O 1
ATOM 685 N N . SER A 1 89 ? -8.071 2.649 -15.398 1.00 95.56 89 SER A N 1
ATOM 686 C CA . SER A 1 89 ? -8.973 3.323 -16.346 1.00 95.56 89 SER A CA 1
ATOM 687 C C . SER A 1 89 ? -8.330 4.538 -17.030 1.00 95.56 89 SER A C 1
ATOM 689 O O . SER A 1 89 ? -8.696 4.866 -18.158 1.00 95.56 89 SER A O 1
ATOM 691 N N . GLU A 1 90 ? -7.312 5.144 -16.408 1.00 92.75 90 GLU A N 1
ATOM 692 C CA . GLU A 1 90 ? -6.425 6.153 -17.009 1.00 92.75 90 GLU A CA 1
ATOM 693 C C . GLU A 1 90 ? -5.341 5.530 -17.928 1.00 92.75 90 GLU A C 1
ATOM 695 O O . GLU A 1 90 ? -4.435 6.232 -18.373 1.00 92.75 90 GLU A O 1
ATOM 700 N N . LYS A 1 91 ? -5.457 4.233 -18.270 1.00 90.31 91 LYS A N 1
ATOM 701 C CA . LYS A 1 91 ? -4.549 3.464 -19.149 1.00 90.31 91 LYS A CA 1
ATOM 702 C C . LYS A 1 91 ? -3.108 3.353 -18.631 1.00 90.31 91 LYS A C 1
ATOM 704 O O . LYS A 1 91 ? -2.177 3.227 -19.423 1.00 90.31 91 LYS A O 1
ATOM 709 N N . LEU A 1 92 ? -2.917 3.400 -17.312 1.00 90.88 92 LEU A N 1
ATOM 710 C CA . LEU A 1 92 ? -1.619 3.133 -16.689 1.00 90.88 92 LEU A CA 1
ATOM 711 C C . LEU A 1 92 ? -1.410 1.621 -16.551 1.00 90.88 92 LEU A C 1
ATOM 713 O O . LEU A 1 92 ? -2.216 0.940 -15.919 1.00 90.88 92 LEU A O 1
ATOM 717 N N . GLU A 1 93 ? -0.314 1.100 -17.099 1.00 91.12 93 GLU A N 1
ATOM 718 C CA . GLU A 1 93 ? 0.064 -0.307 -16.945 1.00 91.12 93 GLU A CA 1
ATOM 719 C C . GLU A 1 93 ? 0.877 -0.499 -15.663 1.00 91.12 93 GLU A C 1
ATOM 721 O O . GLU A 1 93 ? 2.088 -0.277 -15.628 1.00 91.12 93 GLU A O 1
ATOM 726 N N . ILE A 1 94 ? 0.193 -0.880 -14.583 1.00 95.88 94 ILE A N 1
ATOM 727 C CA . ILE A 1 94 ? 0.812 -1.120 -13.277 1.00 95.88 94 ILE A CA 1
ATOM 728 C C . ILE A 1 94 ? 1.279 -2.577 -13.202 1.00 95.88 94 ILE A C 1
ATOM 730 O O . ILE A 1 94 ? 0.455 -3.485 -13.215 1.00 95.88 94 ILE A O 1
ATOM 734 N N . GLU A 1 95 ? 2.586 -2.810 -13.081 1.00 95.75 95 GLU A N 1
ATOM 735 C CA . GLU A 1 95 ? 3.159 -4.160 -12.985 1.00 95.75 95 GLU A CA 1
ATOM 736 C C . GLU A 1 95 ? 3.050 -4.765 -11.577 1.00 95.75 95 GLU A C 1
ATOM 738 O O . GLU A 1 95 ? 2.968 -5.981 -11.422 1.00 95.75 95 GLU A O 1
ATOM 743 N N . ALA A 1 96 ? 3.045 -3.917 -10.544 1.00 97.88 96 ALA A N 1
ATOM 744 C CA . ALA A 1 96 ? 2.887 -4.317 -9.153 1.00 97.88 96 ALA A CA 1
ATOM 745 C C . ALA A 1 96 ? 2.388 -3.150 -8.292 1.00 97.88 96 ALA A C 1
ATOM 747 O O . ALA A 1 96 ? 2.720 -1.982 -8.530 1.00 97.88 96 ALA A O 1
ATOM 748 N N . LEU A 1 97 ? 1.636 -3.493 -7.248 1.00 98.69 97 LEU A N 1
ATOM 749 C CA . LEU A 1 97 ? 1.283 -2.601 -6.154 1.00 98.69 97 LEU A CA 1
ATOM 750 C C . LEU A 1 97 ? 2.168 -2.898 -4.945 1.00 98.69 97 LEU A C 1
ATOM 752 O O . LEU A 1 97 ? 2.215 -4.025 -4.453 1.00 98.69 97 LEU A O 1
ATOM 756 N N . LEU A 1 98 ? 2.843 -1.875 -4.440 1.00 98.75 98 LEU A N 1
ATOM 757 C CA . LEU A 1 98 ? 3.620 -1.934 -3.216 1.00 98.75 98 LEU A CA 1
ATOM 758 C C . LEU A 1 98 ? 2.833 -1.300 -2.074 1.00 98.75 98 LEU A C 1
ATOM 760 O O . LEU A 1 98 ? 2.198 -0.263 -2.256 1.00 98.75 98 LEU A O 1
ATOM 764 N N . THR A 1 99 ? 2.976 -1.863 -0.880 1.00 98.31 99 THR A N 1
ATOM 765 C CA . THR A 1 99 ? 2.579 -1.234 0.389 1.00 98.31 99 THR A CA 1
ATOM 766 C C . THR A 1 99 ? 3.670 -1.454 1.441 1.00 98.31 99 THR A C 1
ATOM 768 O O . THR A 1 99 ? 4.438 -2.409 1.324 1.00 98.31 99 THR A O 1
ATOM 771 N N . ASP A 1 100 ? 3.815 -0.570 2.428 1.00 92.06 100 ASP A N 1
ATOM 772 C CA . ASP A 1 100 ? 4.842 -0.676 3.473 1.00 92.06 100 ASP A CA 1
ATOM 773 C C . ASP A 1 100 ? 4.450 -1.664 4.599 1.00 92.06 100 ASP A C 1
ATOM 775 O O . ASP A 1 100 ? 5.295 -2.366 5.166 1.00 92.06 100 ASP A O 1
ATOM 779 N N . THR A 1 101 ? 3.152 -1.772 4.884 1.00 95.25 101 THR A N 1
ATOM 780 C CA . THR A 1 101 ? 2.529 -2.686 5.842 1.00 95.25 101 THR A CA 1
ATOM 781 C C . THR A 1 101 ? 1.157 -3.142 5.326 1.00 95.25 101 THR A C 1
ATOM 783 O O . THR A 1 101 ? 0.826 -2.969 4.165 1.00 95.25 101 THR A O 1
ATOM 786 N N . VAL A 1 102 ? 0.345 -3.785 6.161 1.00 97.56 102 VAL A N 1
ATOM 787 C CA . VAL A 1 102 ? -1.078 -4.038 5.856 1.00 97.56 102 VAL A CA 1
ATOM 788 C C . VAL A 1 102 ? -2.006 -3.314 6.824 1.00 97.56 102 VAL A C 1
ATOM 790 O O . VAL A 1 102 ? -3.198 -3.590 6.884 1.00 97.56 102 VAL A O 1
ATOM 793 N N . VAL A 1 103 ? -1.446 -2.419 7.631 1.00 97.12 103 VAL A N 1
ATOM 794 C CA . VAL A 1 103 ? -2.116 -1.744 8.733 1.00 97.12 103 VAL A CA 1
ATOM 795 C C . VAL A 1 103 ? -2.199 -0.272 8.356 1.00 97.12 103 VAL A C 1
ATOM 797 O O . VAL A 1 103 ? -1.208 0.439 8.473 1.00 97.12 103 VAL A O 1
ATOM 800 N N . PHE A 1 104 ? -3.366 0.156 7.884 1.00 97.94 104 PHE A N 1
ATOM 801 C CA . PHE A 1 104 ? -3.606 1.520 7.423 1.00 97.94 104 PHE A CA 1
ATOM 802 C C . PHE A 1 104 ? -4.488 2.269 8.413 1.00 97.94 104 PHE A C 1
ATOM 804 O O . PHE A 1 104 ? -5.325 1.667 9.091 1.00 97.94 104 PHE A O 1
ATOM 811 N N . ALA A 1 105 ? -4.332 3.590 8.474 1.00 96.38 105 ALA A N 1
ATOM 812 C CA . ALA A 1 105 ? -5.204 4.505 9.204 1.00 96.38 105 ALA A CA 1
ATOM 813 C C . ALA A 1 105 ? -5.495 4.025 10.637 1.00 96.38 105 ALA A C 1
ATOM 815 O O . ALA A 1 105 ? -6.646 3.954 11.058 1.00 96.38 105 ALA A O 1
ATOM 816 N N . GLY A 1 106 ? -4.454 3.615 11.367 1.00 94.06 106 GLY A N 1
ATOM 817 C CA . GLY A 1 106 ? -4.599 2.954 12.665 1.00 94.06 106 GLY A CA 1
ATOM 818 C C . GLY A 1 106 ? -4.589 1.440 12.510 1.00 94.06 106 GLY A C 1
ATOM 819 O O . GLY A 1 106 ? -3.518 0.870 12.357 1.00 94.06 106 GLY A O 1
ATOM 820 N N . PHE A 1 107 ? -5.744 0.782 12.575 1.00 96.62 107 PHE A N 1
ATOM 821 C CA . PHE A 1 107 ? -5.882 -0.673 12.441 1.00 96.62 107 PHE A CA 1
ATOM 822 C C . PHE A 1 107 ? -6.807 -1.108 11.301 1.00 96.62 107 PHE A C 1
ATOM 824 O O . PHE A 1 107 ? -7.270 -2.248 11.314 1.00 96.62 107 PHE A O 1
ATOM 831 N N . ASN A 1 108 ? -7.071 -0.261 10.305 1.00 97.75 108 ASN A N 1
ATOM 832 C CA . ASN A 1 108 ? -7.840 -0.632 9.116 1.00 97.75 108 ASN A CA 1
ATOM 833 C C . ASN A 1 108 ? -6.997 -1.539 8.204 1.00 97.75 108 ASN A C 1
ATOM 835 O O . ASN A 1 108 ? -6.021 -1.105 7.591 1.00 97.75 108 ASN A O 1
ATOM 839 N N . ILE A 1 109 ? -7.319 -2.834 8.184 1.00 98.31 109 ILE A N 1
ATOM 840 C CA . ILE A 1 109 ? -6.432 -3.845 7.603 1.00 98.31 109 ILE A CA 1
ATOM 841 C C . ILE A 1 109 ? -6.676 -3.989 6.102 1.00 98.31 109 ILE A C 1
ATOM 843 O O . ILE A 1 109 ? -7.780 -4.321 5.669 1.00 98.31 109 ILE A O 1
ATOM 847 N N . LEU A 1 110 ? -5.620 -3.790 5.317 1.00 98.56 110 LEU A N 1
ATOM 848 C CA . LEU A 1 110 ? -5.594 -4.109 3.894 1.00 98.56 110 LEU A CA 1
ATOM 849 C C . LEU A 1 110 ? -5.251 -5.591 3.715 1.00 98.56 110 LEU A C 1
ATOM 851 O O . LEU A 1 110 ? -4.213 -6.046 4.183 1.00 98.56 110 LEU A O 1
ATOM 855 N N . ASP A 1 111 ? -6.086 -6.350 3.010 1.00 98.56 111 ASP A N 1
ATOM 856 C CA . ASP A 1 111 ? -5.819 -7.757 2.700 1.00 98.56 111 ASP A CA 1
ATOM 857 C C . ASP A 1 111 ? -5.126 -7.880 1.328 1.00 98.56 111 ASP A C 1
ATOM 859 O O . ASP A 1 111 ? -5.760 -7.661 0.290 1.00 98.56 111 ASP A O 1
ATOM 863 N N . PRO A 1 112 ? -3.826 -8.230 1.280 1.00 98.38 112 PRO A N 1
ATOM 864 C CA . PRO A 1 112 ? -3.085 -8.295 0.026 1.00 98.38 112 PRO A CA 1
ATOM 865 C C . PRO A 1 112 ? -3.454 -9.514 -0.832 1.00 98.38 112 PRO A C 1
ATOM 867 O O . PRO A 1 112 ? -3.272 -9.464 -2.051 1.00 98.38 112 PRO A O 1
ATOM 870 N N . ILE A 1 113 ? -3.986 -10.593 -0.241 1.00 98.25 113 ILE A N 1
ATOM 871 C CA . ILE A 1 113 ? -4.486 -11.755 -0.990 1.00 98.25 113 ILE A CA 1
ATOM 872 C C . ILE A 1 113 ? -5.753 -11.350 -1.730 1.00 98.25 113 ILE A C 1
ATOM 874 O O . ILE A 1 113 ? -5.872 -11.582 -2.934 1.00 98.25 113 ILE A O 1
ATOM 878 N N . GLU A 1 114 ? -6.688 -10.734 -1.009 1.00 98.38 114 GLU A N 1
ATOM 879 C CA . GLU A 1 114 ? -7.952 -10.283 -1.576 1.00 98.38 114 GLU A CA 1
ATOM 880 C C . GLU A 1 114 ? -7.718 -9.213 -2.644 1.00 98.38 114 GLU A C 1
ATOM 882 O O . GLU A 1 114 ? -8.278 -9.292 -3.739 1.00 98.38 114 GLU A O 1
ATOM 887 N N . LEU A 1 115 ? -6.829 -8.257 -2.376 1.00 98.25 115 LEU A N 1
ATOM 888 C CA . LEU A 1 115 ? -6.496 -7.203 -3.325 1.00 98.25 115 LEU A CA 1
ATOM 889 C C . LEU A 1 115 ? -5.869 -7.769 -4.609 1.00 98.25 115 LEU A C 1
ATOM 891 O O . LEU A 1 115 ? -6.299 -7.410 -5.708 1.00 98.25 115 LEU A O 1
ATOM 895 N N . HIS A 1 116 ? -4.927 -8.714 -4.487 1.00 98.38 116 HIS A N 1
ATOM 896 C CA . HIS A 1 116 ? -4.385 -9.441 -5.637 1.00 98.38 116 HIS A CA 1
ATOM 897 C C . HIS A 1 116 ? -5.494 -10.165 -6.414 1.00 98.38 116 HIS A C 1
ATOM 899 O O . HIS A 1 116 ? -5.585 -10.028 -7.634 1.00 98.38 116 HIS A O 1
ATOM 905 N N . ARG A 1 117 ? -6.379 -10.890 -5.719 1.00 98.44 117 ARG A N 1
ATOM 906 C CA . ARG A 1 117 ? -7.481 -11.643 -6.335 1.00 98.44 117 ARG A CA 1
ATOM 907 C C . ARG A 1 117 ? -8.440 -10.740 -7.115 1.00 98.44 117 ARG A C 1
ATOM 909 O O . ARG A 1 117 ? -8.905 -11.131 -8.182 1.00 98.44 117 ARG A O 1
ATOM 916 N N . ARG A 1 118 ? -8.752 -9.550 -6.595 1.00 98.31 118 ARG A N 1
ATOM 917 C CA . ARG A 1 118 ? -9.686 -8.600 -7.227 1.00 98.31 118 ARG A CA 1
ATOM 918 C C . ARG A 1 118 ? -9.082 -7.845 -8.406 1.00 98.31 118 ARG A C 1
ATOM 920 O O . ARG A 1 118 ? -9.804 -7.524 -9.353 1.00 98.31 118 ARG A O 1
ATOM 927 N N . LEU A 1 119 ? -7.793 -7.517 -8.333 1.00 96.88 119 LEU A N 1
ATOM 928 C CA . LEU A 1 119 ? -7.115 -6.692 -9.335 1.00 96.88 119 LEU A CA 1
ATOM 929 C C . LEU A 1 119 ? -6.372 -7.513 -10.394 1.00 96.88 119 LEU A C 1
ATOM 931 O O . LEU A 1 119 ? -6.107 -6.995 -11.472 1.00 96.88 119 LEU A O 1
ATOM 935 N N . GLY A 1 120 ? -6.010 -8.764 -10.096 1.00 96.50 120 GLY A N 1
ATOM 936 C CA . GLY A 1 120 ? -5.112 -9.564 -10.934 1.00 96.50 120 GLY A CA 1
ATOM 937 C C . GLY A 1 120 ? -3.670 -9.042 -10.957 1.00 96.50 120 GLY A C 1
ATOM 938 O O . GLY A 1 120 ? -2.865 -9.505 -11.758 1.00 96.50 120 GLY A O 1
ATOM 939 N N . LEU A 1 121 ? -3.338 -8.086 -10.084 1.00 95.56 121 LEU A N 1
ATOM 940 C CA . LEU A 1 121 ? -2.029 -7.442 -10.006 1.00 95.56 121 LEU A CA 1
ATOM 941 C C . LEU A 1 121 ? -1.208 -8.024 -8.854 1.00 95.56 121 LEU A C 1
ATOM 943 O O . LEU A 1 121 ? -1.776 -8.268 -7.785 1.00 95.56 121 LEU A O 1
ATOM 947 N N . PRO A 1 122 ? 0.109 -8.223 -9.020 1.00 98.25 122 PRO A N 1
ATOM 948 C CA . PRO A 1 122 ? 0.988 -8.539 -7.907 1.00 98.25 122 PRO A CA 1
ATOM 949 C C . PRO A 1 122 ? 0.897 -7.496 -6.790 1.00 98.25 122 PRO A C 1
ATOM 951 O O . PRO A 1 122 ? 0.973 -6.293 -7.049 1.00 98.25 122 PRO A O 1
ATOM 954 N N . VAL A 1 123 ? 0.790 -7.961 -5.546 1.00 98.75 123 VAL A N 1
ATOM 955 C CA . VAL A 1 123 ? 0.867 -7.118 -4.346 1.00 98.75 123 VAL A CA 1
ATOM 956 C C . VAL A 1 123 ? 2.122 -7.496 -3.569 1.00 98.75 123 VAL A C 1
ATOM 958 O O . VAL A 1 123 ? 2.354 -8.669 -3.265 1.00 98.75 123 VAL A O 1
ATOM 961 N N . ILE A 1 124 ? 2.954 -6.504 -3.263 1.00 98.69 124 ILE A N 1
ATOM 962 C CA . ILE A 1 124 ? 4.221 -6.684 -2.556 1.00 98.69 124 ILE A CA 1
ATOM 963 C C . ILE A 1 124 ? 4.195 -5.828 -1.291 1.00 98.69 124 ILE A C 1
ATOM 965 O O . ILE A 1 124 ? 4.237 -4.601 -1.354 1.00 98.69 124 ILE A O 1
ATOM 969 N N . VAL A 1 125 ? 4.161 -6.481 -0.133 1.00 98.69 125 VAL A N 1
ATOM 970 C CA . VAL A 1 125 ? 4.243 -5.805 1.168 1.00 98.69 125 VAL A CA 1
ATOM 971 C C . VAL A 1 125 ? 5.713 -5.674 1.555 1.00 98.69 125 VAL A C 1
ATOM 973 O O . VAL A 1 125 ? 6.434 -6.674 1.565 1.00 98.69 125 VAL A O 1
ATOM 976 N N . VAL A 1 126 ? 6.170 -4.462 1.869 1.00 98.25 126 VAL A N 1
ATOM 977 C CA . VAL A 1 126 ? 7.583 -4.103 2.029 1.00 98.25 126 VAL A CA 1
ATOM 978 C C . VAL A 1 126 ? 7.848 -3.468 3.390 1.00 98.25 126 VAL A C 1
ATOM 980 O O . VAL A 1 126 ? 7.762 -2.261 3.581 1.00 98.25 126 VAL A O 1
ATOM 983 N N . TYR A 1 127 ? 8.348 -4.275 4.316 1.00 97.25 127 TYR A N 1
ATOM 984 C CA . TYR A 1 127 ? 8.795 -3.807 5.618 1.00 97.25 127 TYR A CA 1
ATOM 985 C C . TYR A 1 127 ? 10.268 -3.395 5.572 1.00 97.25 127 TYR A C 1
ATOM 987 O O . TYR A 1 127 ? 11.176 -4.212 5.400 1.00 97.25 127 TYR A O 1
ATOM 995 N N . TRP A 1 128 ? 10.549 -2.120 5.824 1.00 92.06 128 TRP A N 1
ATOM 996 C CA . TRP A 1 128 ? 11.924 -1.645 6.015 1.00 92.06 128 TRP A CA 1
ATOM 997 C C . TRP A 1 128 ? 12.495 -1.948 7.418 1.00 92.06 128 TRP A C 1
ATOM 999 O O . TRP A 1 128 ? 13.707 -1.916 7.628 1.00 92.06 128 TRP A O 1
ATOM 1009 N N . TYR A 1 129 ? 11.654 -2.284 8.393 1.00 91.88 129 TYR A N 1
ATOM 1010 C CA . TYR A 1 129 ? 12.025 -2.640 9.761 1.00 91.88 129 TYR A CA 1
ATOM 1011 C C . TYR A 1 129 ? 11.186 -3.845 10.187 1.00 91.88 129 TYR A C 1
ATOM 1013 O O . TYR A 1 129 ? 10.036 -3.952 9.760 1.00 91.88 129 TYR A O 1
ATOM 1021 N N . PRO A 1 130 ? 11.717 -4.737 11.039 1.00 93.50 130 PRO A N 1
ATOM 1022 C CA . PRO A 1 130 ? 10.935 -5.847 11.563 1.00 93.50 130 PRO A CA 1
ATOM 1023 C C . PRO A 1 130 ? 9.655 -5.365 12.271 1.00 93.50 130 PRO A C 1
ATOM 1025 O O . PRO A 1 130 ? 9.722 -4.417 13.063 1.00 93.50 130 PRO A O 1
ATOM 1028 N N . PRO A 1 131 ? 8.500 -6.014 12.035 1.00 94.06 131 PRO A N 1
ATOM 1029 C CA . PRO A 1 131 ? 7.253 -5.638 12.687 1.00 94.06 131 PRO A CA 1
ATOM 1030 C C . PRO A 1 131 ? 7.310 -5.912 14.194 1.00 94.06 131 PRO A C 1
ATOM 1032 O O . PRO A 1 131 ? 7.813 -6.945 14.646 1.00 94.06 131 PRO A O 1
ATOM 1035 N N . ARG A 1 132 ? 6.723 -5.016 14.997 1.00 94.81 132 ARG A N 1
ATOM 1036 C CA . ARG A 1 132 ? 6.587 -5.186 16.454 1.00 94.81 132 ARG A CA 1
ATOM 1037 C C . ARG A 1 132 ? 5.400 -6.098 16.789 1.00 94.81 132 ARG A C 1
ATOM 1039 O O . ARG A 1 132 ? 4.425 -5.643 17.381 1.00 94.81 132 ARG A O 1
ATOM 1046 N N . ARG A 1 133 ? 5.492 -7.383 16.419 1.00 96.38 133 ARG A N 1
ATOM 1047 C CA . ARG A 1 133 ? 4.365 -8.342 16.445 1.00 96.38 133 ARG A CA 1
ATOM 1048 C C . ARG A 1 133 ? 3.551 -8.320 17.748 1.00 96.38 133 ARG A C 1
ATOM 1050 O O . ARG A 1 133 ? 2.359 -8.049 17.716 1.00 96.38 133 ARG A O 1
ATOM 1057 N N . LYS A 1 134 ? 4.220 -8.476 18.899 1.00 97.06 134 LYS A N 1
ATOM 1058 C CA . LYS A 1 134 ? 3.576 -8.482 20.230 1.00 97.06 134 LYS A CA 1
ATOM 1059 C C . LYS A 1 134 ? 2.838 -7.181 20.567 1.00 97.06 134 LYS A C 1
ATOM 1061 O O . LYS A 1 134 ? 1.829 -7.210 21.261 1.00 97.06 134 LYS A O 1
ATOM 1066 N N . ALA A 1 135 ? 3.360 -6.034 20.127 1.00 96.50 135 ALA A N 1
ATOM 1067 C CA . ALA A 1 135 ? 2.736 -4.741 20.403 1.00 96.50 135 ALA A CA 1
ATOM 1068 C C . ALA A 1 135 ? 1.456 -4.562 19.576 1.00 96.50 135 ALA A C 1
ATOM 1070 O O . ALA A 1 135 ? 0.446 -4.119 20.114 1.00 96.50 135 ALA A O 1
ATOM 1071 N N . VAL A 1 136 ? 1.501 -4.959 18.300 1.00 96.38 136 VAL A N 1
ATOM 1072 C CA . VAL A 1 136 ? 0.347 -4.944 17.389 1.00 96.38 136 VAL A CA 1
ATOM 1073 C C . VAL A 1 136 ? -0.744 -5.893 17.886 1.00 96.38 136 VAL A C 1
ATOM 1075 O O . VAL A 1 136 ? -1.889 -5.476 18.020 1.00 96.38 136 VAL A O 1
ATOM 1078 N N . GLU A 1 137 ? -0.389 -7.131 18.241 1.00 97.44 137 GLU A N 1
ATOM 1079 C CA . GLU A 1 137 ? -1.330 -8.118 18.787 1.00 97.44 137 GLU A CA 1
ATOM 1080 C C . GLU A 1 137 ? -2.025 -7.605 20.056 1.00 97.44 137 GLU A C 1
ATOM 1082 O O . GLU A 1 137 ? -3.251 -7.647 20.158 1.00 97.44 137 GLU A O 1
ATOM 1087 N N . LYS A 1 138 ? -1.253 -7.057 21.004 1.00 97.88 138 LYS A N 1
ATOM 1088 C CA . LYS A 1 138 ? -1.800 -6.501 22.245 1.00 97.88 138 LYS A CA 1
ATOM 1089 C C . LYS A 1 138 ? -2.760 -5.340 21.975 1.00 97.88 138 LYS A C 1
ATOM 1091 O O . LYS A 1 138 ? -3.817 -5.279 22.591 1.00 97.88 138 LYS A O 1
ATOM 1096 N N . ALA A 1 139 ? -2.399 -4.417 21.085 1.00 96.75 139 ALA A N 1
ATOM 1097 C CA . ALA A 1 139 ? -3.257 -3.285 20.742 1.00 96.75 139 ALA A CA 1
ATOM 1098 C C . ALA A 1 139 ? -4.570 -3.749 20.090 1.00 96.75 139 ALA A C 1
ATOM 1100 O O . ALA A 1 139 ? -5.641 -3.296 20.487 1.00 96.75 139 ALA A O 1
ATOM 1101 N N . LEU A 1 140 ? -4.496 -4.715 19.170 1.00 97.50 140 LEU A N 1
ATOM 1102 C CA . LEU A 1 140 ? -5.669 -5.325 18.551 1.00 97.50 140 LEU A CA 1
ATOM 1103 C C . LEU A 1 140 ? -6.604 -5.943 19.599 1.00 97.50 140 LEU A C 1
ATOM 1105 O O . LEU A 1 140 ? -7.783 -5.602 19.638 1.00 97.50 140 LEU A O 1
ATOM 1109 N N . GLN A 1 141 ? -6.075 -6.785 20.492 1.00 97.88 141 GLN A N 1
ATOM 1110 C CA . GLN A 1 141 ? -6.857 -7.436 21.552 1.00 97.88 141 GLN A CA 1
ATOM 1111 C C . GLN A 1 141 ? -7.520 -6.444 22.520 1.00 97.88 141 GLN A C 1
ATOM 1113 O O . GLN A 1 141 ? -8.600 -6.727 23.035 1.00 97.88 141 GLN A O 1
ATOM 1118 N N . LEU A 1 142 ? -6.879 -5.301 22.787 1.00 97.75 142 LEU A N 1
ATOM 1119 C CA . LEU A 1 142 ? -7.388 -4.290 23.717 1.00 97.75 142 LEU A CA 1
ATOM 1120 C C . LEU A 1 142 ? -8.477 -3.398 23.115 1.00 97.75 142 LEU A C 1
ATOM 1122 O O . LEU A 1 142 ? -9.338 -2.926 23.855 1.00 97.75 142 LEU A O 1
ATOM 1126 N N . HIS A 1 143 ? -8.416 -3.124 21.811 1.00 96.25 143 HIS A N 1
ATOM 1127 C CA . HIS A 1 143 ? -9.208 -2.054 21.199 1.00 96.25 143 HIS A CA 1
ATOM 1128 C C . HIS A 1 143 ? -10.264 -2.540 20.200 1.00 96.25 143 HIS A C 1
ATOM 1130 O O . HIS A 1 143 ? -11.165 -1.773 19.871 1.00 96.25 143 HIS A O 1
ATOM 1136 N N . PHE A 1 144 ? -10.207 -3.798 19.753 1.00 97.12 144 PHE A N 1
ATOM 1137 C CA . PHE A 1 144 ? -11.055 -4.298 18.669 1.00 97.12 144 PHE A CA 1
ATOM 1138 C C . PHE A 1 144 ? -11.760 -5.598 19.051 1.00 97.12 144 PHE A C 1
ATOM 1140 O O . PHE A 1 144 ? -11.126 -6.570 19.448 1.00 97.12 144 PHE A O 1
ATOM 1147 N N . SER A 1 145 ? -13.082 -5.663 18.886 1.00 97.25 145 SER A N 1
ATOM 1148 C CA . SER A 1 145 ? -13.849 -6.898 19.118 1.00 97.25 145 SER A CA 1
ATOM 1149 C C . SER A 1 145 ? -13.601 -7.954 18.032 1.00 97.25 145 SER A C 1
ATOM 1151 O O . SER A 1 145 ? -13.644 -9.155 18.299 1.00 97.25 145 SER A O 1
ATOM 1153 N N . ASP A 1 146 ? -13.279 -7.513 16.816 1.00 97.38 146 ASP A N 1
ATOM 1154 C CA . ASP A 1 146 ? -12.959 -8.330 15.646 1.00 97.38 146 ASP A CA 1
ATOM 1155 C C . ASP A 1 146 ? -11.452 -8.600 15.489 1.00 97.38 146 ASP A C 1
ATOM 1157 O O . ASP A 1 146 ? -11.009 -9.067 14.436 1.00 97.38 146 ASP A O 1
ATOM 1161 N N . TRP A 1 147 ? -10.661 -8.363 16.543 1.00 97.94 147 TRP A N 1
ATOM 1162 C CA . TRP A 1 147 ? -9.198 -8.437 16.526 1.00 97.94 147 TRP A CA 1
ATOM 1163 C C . TRP A 1 147 ? -8.637 -9.721 15.911 1.00 97.94 147 TRP A C 1
ATOM 1165 O O . TRP A 1 147 ? -7.613 -9.668 15.239 1.00 97.94 147 TRP A O 1
ATOM 1175 N N . LYS A 1 148 ? -9.306 -10.870 16.091 1.00 98.19 148 LYS A N 1
ATOM 1176 C CA . LYS A 1 148 ? -8.874 -12.159 15.523 1.00 98.19 148 LYS A CA 1
ATOM 1177 C C . LYS A 1 148 ? -8.849 -12.141 13.997 1.00 98.19 148 LYS A C 1
ATOM 1179 O O . LYS A 1 148 ? -7.949 -12.719 13.400 1.00 98.19 148 LYS A O 1
ATOM 1184 N N . LYS A 1 149 ? -9.827 -11.480 13.368 1.00 97.25 149 LYS A N 1
ATOM 1185 C CA . LYS A 1 149 ? -9.897 -11.355 11.905 1.00 97.25 149 LYS A CA 1
ATOM 1186 C C . LYS A 1 149 ? -8.772 -10.455 11.399 1.00 97.25 149 LYS A C 1
ATOM 1188 O O . LYS A 1 149 ? -8.035 -10.853 10.504 1.00 97.25 149 LYS A O 1
ATOM 1193 N N . ARG A 1 150 ? -8.599 -9.290 12.035 1.00 98.06 150 ARG A N 1
ATOM 1194 C CA . ARG A 1 150 ? -7.527 -8.329 11.724 1.00 98.06 150 ARG A CA 1
ATOM 1195 C C . ARG A 1 150 ? -6.143 -8.965 11.878 1.00 98.06 150 ARG A C 1
ATOM 1197 O O . ARG A 1 150 ? -5.324 -8.900 10.967 1.00 98.06 150 ARG A O 1
ATOM 1204 N N . LEU A 1 151 ? -5.909 -9.633 13.009 1.00 98.19 151 LEU A N 1
ATOM 1205 C CA . LEU A 1 151 ? -4.651 -10.312 13.301 1.00 98.19 151 LEU A CA 1
ATOM 1206 C C . LEU A 1 151 ? -4.379 -11.456 12.323 1.00 98.19 151 LEU A C 1
ATOM 1208 O O . LEU A 1 151 ? -3.242 -11.593 11.894 1.00 98.19 151 LEU A O 1
ATOM 1212 N N . GLY A 1 152 ? -5.397 -12.224 11.924 1.00 98.25 152 GLY A N 1
ATOM 1213 C CA . GLY A 1 152 ? -5.230 -13.323 10.972 1.00 98.25 152 GLY A CA 1
ATOM 1214 C C . GLY A 1 152 ? -4.603 -12.879 9.647 1.00 98.25 152 GLY A C 1
ATOM 1215 O O . GLY A 1 152 ? -3.662 -13.514 9.178 1.00 98.25 152 GLY A O 1
ATOM 1216 N N . VAL A 1 153 ? -5.055 -11.751 9.086 1.00 98.06 153 VAL A N 1
ATOM 1217 C CA . VAL A 1 153 ? -4.467 -11.171 7.861 1.00 98.06 153 VAL A CA 1
ATOM 1218 C C . VAL A 1 153 ? -3.028 -10.705 8.110 1.00 98.06 153 VAL A C 1
ATOM 1220 O O . VAL A 1 153 ? -2.126 -10.984 7.323 1.00 98.06 153 VAL A O 1
ATOM 1223 N N . ILE A 1 154 ? -2.781 -10.033 9.235 1.00 98.31 154 ILE A N 1
ATOM 1224 C CA . ILE A 1 154 ? -1.445 -9.535 9.589 1.00 98.31 154 ILE A CA 1
ATOM 1225 C C . ILE A 1 154 ? -0.443 -10.687 9.786 1.00 98.31 154 ILE A C 1
ATOM 1227 O O . ILE A 1 154 ? 0.697 -10.614 9.321 1.00 98.31 154 ILE A O 1
ATOM 1231 N N . GLU A 1 155 ? -0.843 -11.752 10.479 1.00 98.19 155 GLU A N 1
ATOM 1232 C CA . GLU A 1 155 ? -0.002 -12.924 10.731 1.00 98.19 155 GLU A CA 1
ATOM 1233 C C . GLU A 1 155 ? 0.329 -13.675 9.447 1.00 98.19 155 GLU A C 1
ATOM 1235 O O . GLU A 1 155 ? 1.465 -14.121 9.274 1.00 98.19 155 GLU A O 1
ATOM 1240 N N . GLU A 1 156 ? -0.631 -13.774 8.530 1.00 97.69 156 GLU A N 1
ATOM 1241 C CA . GLU A 1 156 ? -0.436 -14.346 7.200 1.00 97.69 156 GLU A CA 1
ATOM 1242 C C . GLU A 1 156 ? 0.721 -13.641 6.471 1.00 97.69 156 GLU A C 1
ATOM 1244 O O . GLU A 1 156 ? 1.691 -14.291 6.065 1.00 97.69 156 GLU A O 1
ATOM 1249 N N . VAL A 1 157 ? 0.695 -12.306 6.443 1.00 98.25 157 VAL A N 1
ATOM 1250 C CA . VAL A 1 157 ? 1.757 -11.469 5.863 1.00 98.25 157 VAL A CA 1
ATOM 1251 C C . VAL A 1 157 ? 3.079 -11.694 6.566 1.00 98.25 157 VAL A C 1
ATOM 1253 O O . VAL A 1 157 ? 4.105 -11.959 5.936 1.00 98.25 157 VAL A O 1
ATOM 1256 N N . TRP A 1 158 ? 3.070 -11.622 7.892 1.00 98.19 158 TRP A N 1
ATOM 1257 C CA . TRP A 1 158 ? 4.254 -11.805 8.714 1.00 98.19 158 TRP A CA 1
ATOM 1258 C C . TRP A 1 158 ? 4.926 -13.163 8.520 1.00 98.19 158 TRP A C 1
ATOM 1260 O O . TRP A 1 158 ? 6.156 -13.240 8.577 1.00 98.19 158 TRP A O 1
ATOM 1270 N N . ASN A 1 159 ? 4.154 -14.221 8.292 1.00 97.81 159 ASN A N 1
ATOM 1271 C CA . ASN A 1 159 ? 4.670 -15.566 8.052 1.00 97.81 159 ASN A CA 1
ATOM 1272 C C . ASN A 1 159 ? 5.267 -15.725 6.646 1.00 97.81 159 ASN A C 1
ATOM 1274 O O . ASN A 1 159 ? 6.105 -16.601 6.435 1.00 97.81 159 ASN A O 1
ATOM 1278 N N . ARG A 1 160 ? 4.903 -14.849 5.703 1.00 97.56 160 ARG A N 1
ATOM 1279 C CA . ARG A 1 160 ? 5.499 -14.791 4.361 1.00 97.56 160 ARG A CA 1
ATOM 1280 C C . ARG A 1 160 ? 6.721 -13.895 4.242 1.00 97.56 160 ARG A C 1
ATOM 1282 O O . ARG A 1 160 ? 7.411 -13.985 3.226 1.00 97.56 160 ARG A O 1
ATOM 1289 N N . LEU A 1 161 ? 6.988 -13.036 5.227 1.00 98.06 161 LEU A N 1
ATOM 1290 C CA . LEU A 1 161 ? 8.099 -12.090 5.156 1.00 98.06 161 LEU A CA 1
ATOM 1291 C C . LEU A 1 161 ? 9.436 -12.815 4.982 1.00 98.06 161 LEU A C 1
ATOM 1293 O O . LEU A 1 161 ? 9.858 -13.606 5.826 1.00 98.06 161 LEU A O 1
ATOM 1297 N N . LYS A 1 162 ? 10.145 -12.474 3.908 1.00 97.94 162 LYS A N 1
ATOM 1298 C CA . LYS A 1 162 ? 11.503 -12.944 3.631 1.00 97.94 162 LYS A CA 1
ATOM 1299 C C . LYS A 1 162 ? 12.461 -11.768 3.538 1.00 97.94 162 LYS A C 1
ATOM 1301 O O . LYS A 1 162 ? 12.110 -10.692 3.060 1.00 97.94 162 LYS A O 1
ATOM 1306 N N . HIS A 1 163 ? 13.691 -11.979 3.997 1.00 97.19 163 HIS A N 1
ATOM 1307 C CA . HIS A 1 163 ? 14.734 -10.969 3.895 1.00 97.19 163 HIS A CA 1
ATOM 1308 C C . HIS A 1 163 ? 15.197 -10.804 2.448 1.00 97.19 163 HIS A C 1
ATOM 1310 O O . HIS A 1 163 ? 15.583 -11.765 1.782 1.00 97.19 163 HIS A O 1
ATOM 1316 N N . VAL A 1 164 ? 15.234 -9.553 2.007 1.00 95.56 164 VAL A N 1
ATOM 1317 C CA . VAL A 1 164 ? 15.773 -9.133 0.719 1.00 95.56 164 VAL A CA 1
ATOM 1318 C C . VAL A 1 164 ? 16.959 -8.228 0.982 1.00 95.56 164 VAL A C 1
ATOM 1320 O O . VAL A 1 164 ? 16.847 -7.229 1.696 1.00 95.56 164 VAL A O 1
ATOM 1323 N N . ARG A 1 165 ? 18.114 -8.561 0.406 1.00 96.19 165 ARG A N 1
ATOM 1324 C CA . ARG A 1 165 ? 19.304 -7.712 0.480 1.00 96.19 165 ARG A CA 1
ATOM 1325 C C . ARG A 1 165 ? 19.414 -6.891 -0.797 1.00 96.19 165 ARG A C 1
ATOM 1327 O O . ARG A 1 165 ? 19.689 -7.440 -1.860 1.00 96.19 165 ARG A O 1
ATOM 1334 N N . CYS A 1 166 ? 19.254 -5.579 -0.668 1.00 94.62 166 CYS A N 1
ATOM 1335 C CA . CYS A 1 166 ? 19.416 -4.636 -1.768 1.00 94.62 166 CYS A CA 1
ATOM 1336 C C . CYS A 1 166 ? 20.653 -3.750 -1.576 1.00 94.62 166 CYS A C 1
ATOM 1338 O O . CYS A 1 166 ? 21.274 -3.715 -0.508 1.00 94.62 166 CYS A O 1
ATOM 1340 N N . ARG A 1 167 ? 20.988 -2.977 -2.615 1.00 91.12 167 ARG A N 1
ATOM 1341 C CA . ARG A 1 167 ? 22.137 -2.060 -2.618 1.00 91.12 167 ARG A CA 1
ATOM 1342 C C . ARG A 1 167 ? 22.040 -0.975 -1.541 1.00 91.12 167 ARG A C 1
ATOM 1344 O O . ARG A 1 167 ? 23.063 -0.625 -0.962 1.00 91.12 167 ARG A O 1
ATOM 1351 N N . ARG A 1 168 ? 20.842 -0.433 -1.280 1.00 94.19 168 ARG A N 1
ATOM 1352 C CA . ARG A 1 168 ? 20.633 0.653 -0.301 1.00 94.19 168 ARG A CA 1
ATOM 1353 C C . ARG A 1 168 ? 20.177 0.161 1.077 1.00 94.19 168 ARG A C 1
ATOM 1355 O O . ARG A 1 168 ? 19.814 0.968 1.927 1.00 94.19 168 ARG A O 1
ATOM 1362 N N . GLY A 1 169 ? 20.226 -1.148 1.315 1.00 93.81 169 GLY A N 1
ATOM 1363 C CA . GLY A 1 169 ? 19.896 -1.769 2.594 1.00 93.81 169 GLY A CA 1
ATOM 1364 C C . GLY A 1 169 ? 18.915 -2.925 2.448 1.00 93.81 169 GLY A C 1
ATOM 1365 O O . GLY A 1 169 ? 18.347 -3.154 1.382 1.00 93.81 169 GLY A O 1
ATOM 1366 N N . SER A 1 170 ? 18.735 -3.668 3.535 1.00 94.44 170 SER A N 1
ATOM 1367 C CA . SER A 1 170 ? 17.846 -4.828 3.549 1.00 94.44 170 SER A CA 1
ATOM 1368 C C . SER A 1 170 ? 16.395 -4.442 3.825 1.00 94.44 170 SER A C 1
ATOM 1370 O O . SER A 1 170 ? 16.127 -3.521 4.604 1.00 94.44 170 SER A O 1
ATOM 1372 N N . LEU A 1 171 ? 15.490 -5.201 3.217 1.00 97.19 171 LEU A N 1
ATOM 1373 C CA . LEU A 1 171 ? 14.043 -5.148 3.386 1.00 97.19 171 LEU A CA 1
ATOM 1374 C C . LEU A 1 171 ? 13.530 -6.525 3.834 1.00 97.19 171 LEU A C 1
ATOM 1376 O O . LEU A 1 171 ? 14.236 -7.532 3.737 1.00 97.19 171 LEU A O 1
ATOM 1380 N N . LEU A 1 172 ? 12.302 -6.561 4.325 1.00 98.00 172 LEU A N 1
ATOM 1381 C CA . LEU A 1 172 ? 11.492 -7.757 4.515 1.00 98.00 172 LEU A CA 1
ATOM 1382 C C . LEU A 1 172 ? 10.321 -7.655 3.541 1.00 98.00 172 LEU A C 1
ATOM 1384 O O . LEU A 1 172 ? 9.639 -6.633 3.543 1.00 98.00 172 LEU A O 1
ATOM 1388 N N . VAL A 1 173 ? 10.091 -8.675 2.717 1.00 98.19 173 VAL A N 1
ATOM 1389 C CA . VAL A 1 173 ? 9.008 -8.637 1.726 1.00 98.19 173 VAL A CA 1
ATOM 1390 C C . VAL A 1 173 ? 8.105 -9.855 1.810 1.00 98.19 173 VAL A C 1
ATOM 1392 O O . VAL A 1 173 ? 8.589 -10.978 1.971 1.00 98.19 173 VAL A O 1
ATOM 1395 N N . ALA A 1 174 ? 6.803 -9.626 1.675 1.00 98.50 174 ALA A N 1
ATOM 1396 C CA . ALA A 1 174 ? 5.803 -10.653 1.412 1.00 98.50 174 ALA A CA 1
ATOM 1397 C C . ALA A 1 174 ? 5.214 -10.404 0.020 1.00 98.50 174 ALA A C 1
ATOM 1399 O O . ALA A 1 174 ? 4.967 -9.259 -0.357 1.00 98.50 174 ALA A O 1
ATOM 1400 N N . VAL A 1 175 ? 5.038 -11.473 -0.756 1.00 98.25 175 VAL A N 1
ATOM 1401 C CA . VAL A 1 175 ? 4.691 -11.397 -2.181 1.00 98.25 175 VAL A CA 1
ATOM 1402 C C . VAL A 1 175 ? 3.421 -12.194 -2.440 1.00 98.25 175 VAL A C 1
ATOM 1404 O O . VAL A 1 175 ? 3.319 -13.353 -2.025 1.00 98.25 175 VAL A O 1
ATOM 1407 N N . TYR A 1 176 ? 2.491 -11.578 -3.165 1.00 98.44 176 TYR A N 1
ATOM 1408 C CA . TYR A 1 176 ? 1.211 -12.148 -3.566 1.00 98.44 176 TYR A CA 1
ATOM 1409 C C . TYR A 1 176 ? 1.051 -11.975 -5.073 1.00 98.44 176 TYR A C 1
ATOM 1411 O O . TYR A 1 176 ? 1.164 -10.863 -5.581 1.00 98.44 176 TYR A O 1
ATOM 1419 N N . GLY A 1 177 ? 0.822 -13.074 -5.793 1.00 96.81 177 GLY A N 1
ATOM 1420 C CA . GLY A 1 177 ? 0.566 -13.019 -7.235 1.00 96.81 177 GLY A CA 1
ATOM 1421 C C . GLY A 1 177 ? 1.788 -12.892 -8.144 1.00 96.81 177 GLY A C 1
ATOM 1422 O O . GLY A 1 177 ? 1.619 -12.662 -9.336 1.00 96.81 177 GLY A O 1
ATOM 1423 N N . ALA A 1 178 ? 3.007 -13.039 -7.618 1.00 95.62 178 ALA A N 1
ATOM 1424 C CA . ALA A 1 178 ? 4.234 -13.022 -8.413 1.00 95.62 178 ALA A CA 1
ATOM 1425 C C . ALA A 1 178 ? 5.315 -13.946 -7.846 1.00 95.62 178 ALA A C 1
ATOM 1427 O O . ALA A 1 178 ? 5.268 -14.363 -6.685 1.00 95.62 178 ALA A O 1
ATOM 1428 N N . ASP A 1 179 ? 6.317 -14.231 -8.677 1.00 94.38 179 ASP A N 1
ATOM 1429 C CA . ASP A 1 179 ? 7.525 -14.919 -8.243 1.00 94.38 179 ASP A CA 1
ATOM 1430 C C . ASP A 1 179 ? 8.363 -14.042 -7.297 1.00 94.38 179 ASP A C 1
ATOM 1432 O O . ASP A 1 179 ? 8.475 -12.821 -7.450 1.00 94.38 179 ASP A O 1
ATOM 1436 N N . TYR A 1 180 ? 8.990 -14.687 -6.315 1.00 95.38 180 TYR A N 1
ATOM 1437 C CA . TYR A 1 180 ? 9.783 -13.996 -5.306 1.00 95.38 180 TYR A CA 1
ATOM 1438 C C . TYR A 1 180 ? 11.047 -13.345 -5.883 1.00 95.38 180 TYR A C 1
ATOM 1440 O O . TYR A 1 180 ? 11.426 -12.264 -5.434 1.00 95.38 180 TYR A O 1
ATOM 1448 N N . ALA A 1 181 ? 11.711 -13.967 -6.862 1.00 94.50 181 ALA A N 1
ATOM 1449 C CA . ALA A 1 181 ? 12.909 -13.401 -7.478 1.00 94.50 181 ALA A CA 1
ATOM 1450 C C . ALA A 1 181 ? 12.569 -12.164 -8.322 1.00 94.50 181 ALA A C 1
ATOM 1452 O O . ALA A 1 181 ? 13.309 -11.177 -8.277 1.00 94.50 181 ALA A O 1
ATOM 1453 N N . TYR A 1 182 ? 11.425 -12.176 -9.017 1.00 95.19 182 TYR A N 1
ATOM 1454 C CA . TYR A 1 182 ? 10.890 -10.979 -9.674 1.00 95.19 182 TYR A CA 1
ATOM 1455 C C . TYR A 1 182 ? 10.647 -9.854 -8.660 1.00 95.19 182 TYR A C 1
ATOM 1457 O O . TYR A 1 182 ? 11.210 -8.769 -8.804 1.00 95.19 182 TYR A O 1
ATOM 1465 N N . ALA A 1 183 ? 9.886 -10.132 -7.596 1.00 96.12 183 ALA A N 1
ATOM 1466 C CA . ALA A 1 183 ? 9.567 -9.139 -6.575 1.00 96.12 183 ALA A CA 1
ATOM 1467 C C . ALA A 1 183 ? 10.823 -8.585 -5.884 1.00 96.12 183 ALA A C 1
ATOM 1469 O O . ALA A 1 183 ? 10.913 -7.378 -5.683 1.00 96.12 183 ALA A O 1
ATOM 1470 N N . TRP A 1 184 ? 11.814 -9.435 -5.574 1.00 96.81 184 TRP A N 1
ATOM 1471 C CA . TRP A 1 184 ? 13.124 -9.008 -5.067 1.00 96.81 184 TRP A CA 1
ATOM 1472 C C . TRP A 1 184 ? 13.759 -7.998 -6.022 1.00 96.81 184 TRP A C 1
ATOM 1474 O O . TRP A 1 184 ? 14.109 -6.891 -5.601 1.00 96.81 184 TRP A O 1
ATOM 1484 N N . SER A 1 185 ? 13.941 -8.380 -7.289 1.00 95.94 185 SER A N 1
ATOM 1485 C CA . SER A 1 185 ? 14.605 -7.535 -8.285 1.00 95.94 185 SER A CA 1
ATOM 1486 C C . SER A 1 185 ? 13.908 -6.180 -8.408 1.00 95.94 185 SER A C 1
ATOM 1488 O O . SER A 1 185 ? 14.567 -5.139 -8.321 1.00 95.94 185 SER A O 1
ATOM 1490 N N . LEU A 1 186 ? 12.572 -6.201 -8.488 1.00 96.06 186 LEU A N 1
ATOM 1491 C CA . LEU A 1 186 ? 11.741 -5.008 -8.551 1.00 96.06 186 LEU A CA 1
ATOM 1492 C C . LEU A 1 186 ? 11.946 -4.120 -7.317 1.00 96.06 186 LEU A C 1
ATOM 1494 O O . LEU A 1 186 ? 12.425 -3.002 -7.454 1.00 96.06 186 LEU A O 1
ATOM 1498 N N . VAL A 1 187 ? 11.688 -4.593 -6.092 1.00 96.75 187 VAL A N 1
ATOM 1499 C CA . VAL A 1 187 ? 11.793 -3.717 -4.904 1.00 96.75 187 VAL A CA 1
ATOM 1500 C C . VAL A 1 187 ? 13.194 -3.126 -4.723 1.00 96.75 187 VAL A C 1
ATOM 1502 O O . VAL A 1 187 ? 13.326 -1.994 -4.256 1.00 96.75 187 VAL A O 1
ATOM 1505 N N . CYS A 1 188 ? 14.247 -3.855 -5.109 1.00 96.19 188 CYS A N 1
ATOM 1506 C CA . CYS A 1 188 ? 15.613 -3.350 -5.045 1.00 96.19 188 CYS A CA 1
ATOM 1507 C C . CYS A 1 188 ? 15.912 -2.289 -6.114 1.00 96.19 188 CYS A C 1
ATOM 1509 O O . CYS A 1 188 ? 16.705 -1.384 -5.838 1.00 96.19 188 CYS A O 1
ATOM 1511 N N . SER A 1 189 ? 15.316 -2.376 -7.310 1.00 94.81 189 SER A N 1
ATOM 1512 C CA . SER A 1 189 ? 15.498 -1.375 -8.372 1.00 94.81 189 SER A CA 1
ATOM 1513 C C . SER A 1 189 ? 14.814 -0.045 -8.030 1.00 94.81 189 SER A C 1
ATOM 1515 O O . SER A 1 189 ? 15.324 1.019 -8.379 1.00 94.81 189 SER A O 1
ATOM 1517 N N . LEU A 1 190 ? 13.729 -0.096 -7.251 1.00 96.50 190 LEU A N 1
ATOM 1518 C CA . LEU A 1 190 ? 12.952 1.070 -6.817 1.00 96.50 190 LEU A CA 1
ATOM 1519 C C . LEU A 1 190 ? 13.610 1.877 -5.688 1.00 96.50 190 LEU A C 1
ATOM 1521 O O . LEU A 1 190 ? 13.134 2.956 -5.342 1.00 96.50 190 LEU A O 1
ATOM 1525 N N . GLN A 1 191 ? 14.709 1.394 -5.102 1.00 95.25 191 GLN A N 1
ATOM 1526 C CA . GLN A 1 191 ? 15.499 2.128 -4.107 1.00 95.25 191 GLN A CA 1
ATOM 1527 C C . GLN A 1 191 ? 16.368 3.212 -4.775 1.00 95.25 191 GLN A C 1
ATOM 1529 O O . GLN A 1 191 ? 17.596 3.078 -4.896 1.00 95.25 191 GLN A O 1
ATOM 1534 N N . LEU A 1 192 ? 15.740 4.305 -5.222 1.00 93.44 192 LEU A N 1
ATOM 1535 C CA . LEU A 1 192 ? 16.422 5.356 -5.985 1.00 93.44 192 LEU A CA 1
ATOM 1536 C C . LEU A 1 192 ? 17.388 6.163 -5.126 1.00 93.44 192 LEU A C 1
ATOM 1538 O O . LEU A 1 192 ? 18.589 6.165 -5.408 1.00 93.44 192 LEU A O 1
ATOM 1542 N N . PHE A 1 193 ? 16.891 6.800 -4.064 1.00 92.31 193 PHE A N 1
ATOM 1543 C CA . PHE A 1 193 ? 17.685 7.655 -3.171 1.00 92.31 193 PHE A CA 1
ATOM 1544 C C . PHE A 1 193 ? 17.838 7.058 -1.773 1.00 92.31 193 PHE A C 1
ATOM 1546 O O . PHE A 1 193 ? 18.913 7.147 -1.174 1.00 92.31 193 PHE A O 1
ATOM 1553 N N . THR A 1 194 ? 16.801 6.382 -1.282 1.00 93.56 194 THR A N 1
ATOM 1554 C CA . THR A 1 194 ? 16.753 5.813 0.070 1.00 93.56 194 THR A CA 1
ATOM 1555 C C . THR A 1 194 ? 16.590 4.291 0.035 1.00 93.56 194 THR A C 1
ATOM 1557 O O . THR A 1 194 ? 16.522 3.680 -1.029 1.00 93.56 194 THR A O 1
ATOM 1560 N N . ARG A 1 195 ? 16.561 3.657 1.212 1.00 94.88 195 ARG A N 1
ATOM 1561 C CA . ARG A 1 195 ? 16.205 2.237 1.356 1.00 94.88 195 ARG A CA 1
ATOM 1562 C C . ARG A 1 195 ? 14.718 1.973 1.074 1.00 94.88 195 ARG A C 1
ATOM 1564 O O . ARG A 1 195 ? 14.350 0.834 0.802 1.00 94.88 195 ARG A O 1
ATOM 1571 N N . HIS A 1 196 ? 13.870 2.992 1.179 1.00 95.12 196 HIS A N 1
ATOM 1572 C CA . HIS A 1 196 ? 12.444 2.883 0.902 1.00 95.12 196 HIS A CA 1
ATOM 1573 C C . HIS A 1 196 ? 12.225 2.894 -0.619 1.00 95.12 196 HIS A C 1
ATOM 1575 O O . HIS A 1 196 ? 12.775 3.790 -1.265 1.00 95.12 196 HIS A O 1
ATOM 1581 N N . PRO A 1 197 ? 11.484 1.932 -1.207 1.00 96.88 197 PRO A N 1
ATOM 1582 C CA . PRO A 1 197 ? 11.082 2.020 -2.608 1.00 96.88 197 PRO A CA 1
ATOM 1583 C C . PRO A 1 197 ? 10.417 3.366 -2.910 1.00 96.88 197 PRO A C 1
ATOM 1585 O O . PRO A 1 197 ? 9.532 3.801 -2.174 1.00 96.88 197 PRO A O 1
ATOM 1588 N N . GLU A 1 198 ? 10.844 4.027 -3.983 1.00 97.56 198 GLU A N 1
ATOM 1589 C CA . GLU A 1 198 ? 10.445 5.406 -4.287 1.00 97.56 198 GLU A CA 1
ATOM 1590 C C . GLU A 1 198 ? 8.919 5.622 -4.380 1.00 97.56 198 GLU A C 1
ATOM 1592 O O . GLU A 1 198 ? 8.439 6.615 -3.823 1.00 97.56 198 GLU A O 1
ATOM 1597 N N . PRO A 1 199 ? 8.119 4.705 -4.975 1.00 98.06 199 PRO A N 1
ATOM 1598 C CA . PRO A 1 199 ? 6.664 4.855 -4.986 1.00 98.06 199 PRO A CA 1
ATOM 1599 C C . PRO A 1 199 ? 6.050 4.898 -3.583 1.00 98.06 199 PRO A C 1
ATOM 1601 O O . PRO A 1 199 ? 5.188 5.734 -3.325 1.00 98.06 199 PRO A O 1
ATOM 1604 N N . LEU A 1 200 ? 6.533 4.063 -2.654 1.00 98.19 200 LEU A N 1
ATOM 1605 C CA . LEU A 1 200 ? 6.078 4.080 -1.260 1.00 98.19 200 LEU A CA 1
ATOM 1606 C C . LEU A 1 200 ? 6.520 5.346 -0.538 1.00 98.19 200 LEU A C 1
ATOM 1608 O O . LEU A 1 200 ? 5.743 5.952 0.190 1.00 98.19 200 LEU A O 1
ATOM 1612 N N . PHE A 1 201 ? 7.760 5.785 -0.768 1.00 97.69 201 PHE A N 1
ATOM 1613 C CA . PHE A 1 201 ? 8.245 7.033 -0.192 1.00 97.69 201 PHE A CA 1
ATOM 1614 C C . PHE A 1 201 ? 7.384 8.223 -0.624 1.00 97.69 201 PHE A C 1
ATOM 1616 O O . PHE A 1 201 ? 7.028 9.053 0.211 1.00 97.69 201 PHE A O 1
ATOM 1623 N N . THR A 1 202 ? 7.017 8.284 -1.904 1.00 98.38 202 THR A N 1
ATOM 1624 C CA . THR A 1 202 ? 6.155 9.346 -2.428 1.00 98.38 202 THR A CA 1
ATOM 1625 C C . THR A 1 202 ? 4.750 9.255 -1.840 1.00 98.38 202 THR A C 1
ATOM 1627 O O . THR A 1 202 ? 4.266 10.259 -1.325 1.00 98.38 202 THR A O 1
ATOM 1630 N N . ALA A 1 203 ? 4.125 8.071 -1.840 1.00 98.50 203 ALA A N 1
ATOM 1631 C CA . ALA A 1 203 ? 2.803 7.868 -1.244 1.00 98.50 203 ALA A CA 1
ATOM 1632 C C . ALA A 1 203 ? 2.771 8.320 0.225 1.00 98.50 203 ALA A C 1
ATOM 1634 O O . ALA A 1 203 ? 1.974 9.191 0.575 1.00 98.50 203 ALA A O 1
ATOM 1635 N N . HIS A 1 204 ? 3.721 7.839 1.033 1.00 97.75 204 HIS A N 1
ATOM 1636 C CA . HIS A 1 204 ? 3.858 8.185 2.447 1.00 97.75 204 HIS A CA 1
ATOM 1637 C C . HIS A 1 204 ? 3.959 9.694 2.672 1.00 97.75 204 HIS A C 1
ATOM 1639 O O . HIS A 1 204 ? 3.226 10.289 3.467 1.00 97.75 204 HIS A O 1
ATOM 1645 N N . ARG A 1 205 ? 4.900 10.338 1.967 1.00 97.94 205 ARG A 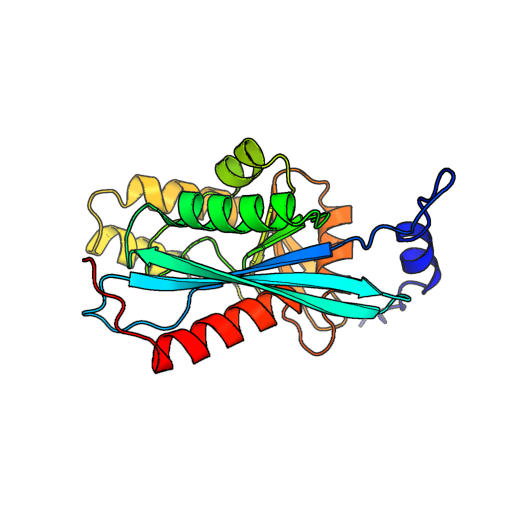N 1
ATOM 1646 C CA . ARG A 1 205 ? 5.168 11.771 2.124 1.00 97.94 205 ARG A CA 1
ATOM 1647 C C . ARG A 1 205 ? 3.973 12.597 1.698 1.00 97.94 205 ARG A C 1
ATOM 1649 O O . ARG A 1 205 ? 3.599 13.522 2.416 1.00 97.94 205 ARG A O 1
ATOM 1656 N N . THR A 1 206 ? 3.368 12.259 0.567 1.00 97.88 206 THR A N 1
ATOM 1657 C CA . THR A 1 206 ? 2.229 13.006 0.058 1.00 97.88 206 THR A CA 1
ATOM 1658 C C . THR A 1 206 ? 1.005 12.843 0.950 1.00 97.88 206 THR A C 1
ATOM 1660 O O . THR A 1 206 ? 0.430 13.858 1.340 1.00 97.88 206 THR A O 1
ATOM 1663 N N . ALA A 1 207 ? 0.647 11.616 1.339 1.00 97.62 207 ALA A N 1
ATOM 1664 C CA . ALA A 1 207 ? -0.482 11.374 2.233 1.00 97.62 207 ALA A CA 1
ATOM 1665 C C . ALA A 1 207 ? -0.283 12.087 3.577 1.00 97.62 207 ALA A C 1
ATOM 1667 O O . ALA A 1 207 ? -1.152 12.840 4.008 1.00 97.62 207 ALA A O 1
ATOM 1668 N N . SER A 1 208 ? 0.897 11.941 4.192 1.00 96.56 208 SER A N 1
ATOM 1669 C CA . SER A 1 208 ? 1.220 12.552 5.489 1.00 96.56 208 SER A CA 1
ATOM 1670 C C . SER A 1 208 ? 1.221 14.079 5.478 1.00 96.56 208 SER A C 1
ATOM 1672 O O . SER A 1 208 ? 0.842 14.701 6.471 1.00 96.56 208 SER A O 1
ATOM 1674 N N . MET A 1 209 ? 1.694 14.702 4.395 1.00 97.19 209 MET A N 1
ATOM 1675 C CA . MET A 1 209 ? 1.719 16.162 4.280 1.00 97.19 209 MET A CA 1
ATOM 1676 C C . MET A 1 209 ? 0.334 16.721 3.967 1.00 97.19 209 MET A C 1
ATOM 1678 O O . MET A 1 209 ? -0.088 17.682 4.604 1.00 97.19 209 MET A O 1
ATOM 1682 N N . LEU A 1 210 ? -0.376 16.125 3.007 1.00 96.94 210 LEU A N 1
ATOM 1683 C CA . LEU A 1 210 ? -1.685 16.618 2.592 1.00 96.94 210 LEU A CA 1
ATOM 1684 C C . LEU A 1 210 ? -2.750 16.381 3.656 1.00 96.94 210 LEU A C 1
ATOM 1686 O O . LEU A 1 210 ? -3.589 17.255 3.845 1.00 96.94 210 LEU A O 1
ATOM 1690 N N . SER A 1 211 ? -2.710 15.263 4.385 1.00 95.81 211 SER A N 1
ATOM 1691 C CA . SER A 1 211 ? -3.711 14.996 5.419 1.00 95.81 211 SER A CA 1
ATOM 1692 C C . SER A 1 211 ? -3.668 16.054 6.522 1.00 95.81 211 SER A C 1
ATOM 1694 O O . SER A 1 211 ? -4.715 16.537 6.927 1.00 95.81 211 SER A O 1
ATOM 1696 N N . ARG A 1 212 ? -2.475 16.520 6.917 1.00 94.12 212 ARG A N 1
ATOM 1697 C CA . ARG A 1 212 ? -2.291 17.618 7.888 1.00 94.12 212 ARG A CA 1
ATOM 1698 C C . ARG A 1 212 ? -2.862 18.958 7.431 1.00 94.12 212 ARG A C 1
ATOM 1700 O O . ARG A 1 212 ? -3.204 19.776 8.274 1.00 94.12 212 ARG A O 1
ATOM 1707 N N . VAL A 1 213 ? -2.884 19.205 6.123 1.00 93.44 213 VAL A N 1
ATOM 1708 C CA . VAL A 1 213 ? -3.340 20.480 5.547 1.00 93.44 213 VAL A CA 1
ATOM 1709 C C . VAL A 1 213 ? -4.834 20.447 5.239 1.00 93.44 213 VAL A C 1
ATOM 1711 O O . VAL A 1 213 ? -5.511 21.457 5.391 1.00 93.44 213 VAL A O 1
ATOM 1714 N N . LEU A 1 214 ? -5.335 19.304 4.772 1.00 91.69 214 LEU A N 1
ATOM 1715 C CA . LEU A 1 214 ? -6.698 19.157 4.266 1.00 91.69 214 LEU A CA 1
ATOM 1716 C C . LEU A 1 214 ? -7.669 18.557 5.293 1.00 91.69 214 LEU A C 1
ATOM 1718 O O . LEU A 1 214 ? -8.876 18.695 5.120 1.00 91.69 214 LEU A O 1
ATOM 1722 N N . GLY A 1 215 ? -7.167 17.877 6.326 1.00 84.75 215 GLY A N 1
ATOM 1723 C CA . GLY A 1 215 ? -7.993 17.293 7.378 1.00 84.75 215 GLY A CA 1
ATOM 1724 C C . GLY A 1 215 ? -8.430 18.303 8.456 1.00 84.75 215 GLY A C 1
ATOM 1725 O O . GLY A 1 215 ? -7.928 19.429 8.493 1.00 84.75 215 GLY A O 1
ATOM 1726 N N . PRO A 1 216 ? -9.350 17.911 9.361 1.00 85.69 216 PRO A N 1
ATOM 1727 C CA . PRO A 1 216 ? -9.976 16.591 9.445 1.00 85.69 216 PRO A CA 1
ATOM 1728 C C . PRO A 1 216 ? -10.950 16.319 8.296 1.00 85.69 216 PRO A C 1
ATOM 1730 O O . PRO A 1 216 ? -11.714 17.190 7.885 1.00 85.69 216 PRO A O 1
ATOM 1733 N N . PHE A 1 217 ? -10.969 15.073 7.829 1.00 81.94 217 PHE A N 1
ATOM 1734 C CA . PHE A 1 217 ? -11.957 14.588 6.870 1.00 81.94 217 PHE A CA 1
ATOM 1735 C C . PHE A 1 217 ? -13.124 14.001 7.662 1.00 81.94 217 PHE A C 1
ATOM 1737 O O . PHE A 1 217 ? -12.970 12.972 8.317 1.00 81.94 217 PHE A O 1
ATOM 1744 N N . LYS A 1 218 ? -14.262 14.698 7.668 1.00 73.19 218 LYS A N 1
ATOM 1745 C CA . LYS A 1 218 ? -15.475 14.266 8.374 1.00 73.19 218 LYS A CA 1
ATOM 1746 C C . LYS A 1 218 ? -16.411 13.547 7.410 1.00 73.19 218 LYS A C 1
ATOM 1748 O O . LYS A 1 218 ? -16.428 13.859 6.220 1.00 73.19 218 LYS A O 1
ATOM 1753 N N . ASP A 1 219 ? -17.186 12.607 7.934 1.00 66.62 219 ASP A N 1
ATOM 1754 C CA . ASP A 1 219 ? -18.308 12.033 7.197 1.00 66.62 219 ASP A CA 1
ATOM 1755 C C . ASP A 1 219 ? -19.386 13.114 7.003 1.00 66.62 219 ASP A C 1
ATOM 1757 O O . ASP A 1 219 ? -19.693 13.854 7.943 1.00 66.62 219 ASP A O 1
ATOM 1761 N N . ASN A 1 220 ? -19.889 13.243 5.771 1.00 52.09 220 ASN A N 1
ATOM 1762 C CA . ASN A 1 220 ? -21.053 14.080 5.452 1.00 52.09 220 ASN A CA 1
ATOM 1763 C C . ASN A 1 220 ? -22.339 13.438 5.971 1.00 52.09 220 ASN A C 1
ATOM 1765 O O . ASN A 1 220 ? -22.473 12.203 5.814 1.00 52.09 220 ASN A O 1
#

InterPro domains:
  IPR002802 Endonuclease dU [MF_00582] (28-212)
  IPR002802 Endonuclease dU [PF01949] (30-210)
  IPR002802 Endonuclease dU [PIRSF006380] (30-213)
  IPR002802 Endonuclease dU [PTHR39518] (30-213)

pLDDT: mean 88.47, std 19.89, range [29.64, 98.81]

Radius of gyration: 17.81 Å; chains: 1; bounding box: 55×36×57 Å

Secondary structure (DSSP, 8-state):
----PPPPTHHHHHHH----SSS--PPEEEEEEEEPP--TT-SEEEEEEEEEEEETTEEEEEEEEEEEEETT-S-HHHHHHHHHHHHHHTT-EEEEEEES-SEETTTEE--HHHHHHHH-S-EEEEESS---HHHHHHHHHHH-TTHHHHHHHHHHHHHH-EEEEETTEEEEEEEESS-HHHHHHHHHHT-SSSSS-HHHHHHHHHHHHHHHHH--B---

Foldseek 3Di:
DDDDDDDPPVVVVVVVPPDDDDDDPQWAKAWEKAAADDDPPFQKAKIKIWIWTDDPNDTGTDDIDIDIDGQLDQCPQVRVLVRVVVCVVVVRNHQEYEYQAQAHNHQHGHQQQVSCVSPVHKYKHKHPDQDPLVVLLVVLVVPDPCSVVSNVSRVVFNVQWDWAQAPQGIITMHIHNDDPVVVSVVQRSQCDPHNGRVNNVCRHVCRHVVRVVPDSDDDD